Protein AF-0000000078791291 (afdb_homodimer)

Nearest PDB structures (foldseek):
  7kpz-assembly1_A  TM=9.278E-01  e=1.847E-14  Streptococcus sp.
  7kq2-assembly1_A  TM=9.610E-01  e=1.177E-12  Streptococcus sp.
  2htd-assembly1_A  TM=9.047E-01  e=3.825E-11  Lactobacillus delbrueckii subsp. bulgaricus ATCC BAA-365
  2hq7-assembly1_B  TM=7.606E-01  e=1.467E-05  Clostridium acetobutylicum
  2aq6-assembly1_B  TM=7.063E-01  e=5.646E-05  Mycobacterium tuberculosis

pLDDT: mean 96.85, std 4.26, range [63.12, 98.94]

Sequence (266 aa):
MATLTQDMKDMIGAQLNYLATADENGNPQVGPKGTMRVLDDHHLIYNEETGKQAWHNLQYSKKAAVATVDYKALKGFRFEGTVEFHNDDQIFEDAQAFAKERHLPAAISAVVINVDRIYKLDAGPSAGDLIEGMATLTQDMKDMIGAQLNYLATADENGNPQVGPKGTMRVLDDHHLIYNEETGKQAWHNLQYSKKAAVATVDYKALKGFRFEGTVEFHNDDQIFEDAQAFAKERHLPAAISAVVINVDRIYKLDAGPSAGDLIEG

Structure (mmCIF, N/CA/C/O backbone):
data_AF-0000000078791291-model_v1
#
loop_
_entity.id
_entity.type
_entity.pdbx_description
1 polymer "Pyridoxamine 5'-phosphate oxidase family protein"
#
loop_
_atom_site.group_PDB
_atom_site.id
_atom_site.type_symbol
_atom_site.label_atom_id
_atom_site.label_alt_id
_atom_site.label_comp_id
_atom_site.label_asym_id
_atom_site.label_entity_id
_atom_site.label_seq_id
_atom_site.pdbx_PDB_ins_code
_atom_site.Cartn_x
_atom_site.Cartn_y
_atom_site.Cartn_z
_atom_site.occupancy
_atom_site.B_iso_or_equiv
_atom_site.auth_seq_id
_atom_site.auth_comp_id
_atom_site.auth_asym_id
_atom_site.auth_atom_id
_atom_site.pdbx_PDB_model_num
ATOM 1 N N . MET A 1 1 ? -15.547 -15.609 3.832 1 88.38 1 MET A N 1
ATOM 2 C CA . MET A 1 1 ? -14.914 -15.188 2.586 1 88.38 1 MET A CA 1
ATOM 3 C C . MET A 1 1 ? -15.766 -14.148 1.864 1 88.38 1 MET A C 1
ATOM 5 O O . MET A 1 1 ? -16.984 -14.289 1.789 1 88.38 1 MET A O 1
ATOM 9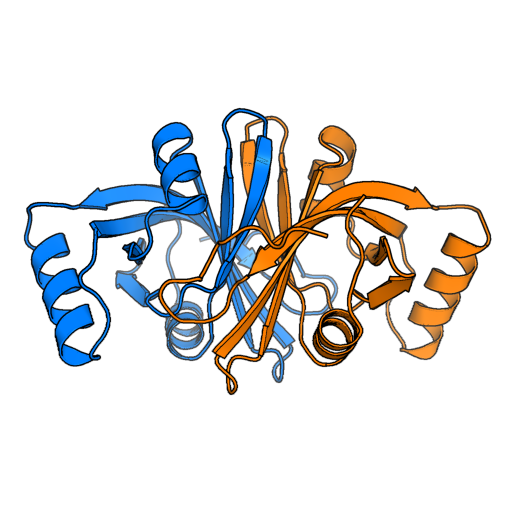 N N . ALA A 1 2 ? -15.07 -13.07 1.43 1 96 2 ALA A N 1
ATOM 10 C CA . ALA A 1 2 ? -15.773 -12.031 0.689 1 96 2 ALA A CA 1
ATOM 11 C C . ALA A 1 2 ? -15.867 -12.375 -0.793 1 96 2 ALA A C 1
ATOM 13 O O . ALA A 1 2 ? -15.047 -13.141 -1.312 1 96 2 ALA A O 1
ATOM 14 N N . THR A 1 3 ? -16.859 -11.867 -1.508 1 97.75 3 THR A N 1
ATOM 15 C CA . THR A 1 3 ? -17.047 -12.133 -2.928 1 97.75 3 THR A CA 1
ATOM 16 C C . THR A 1 3 ? -16.672 -10.922 -3.766 1 97.75 3 THR A C 1
ATOM 18 O O . THR A 1 3 ? -17.125 -9.805 -3.498 1 97.75 3 THR A O 1
ATOM 21 N N . LEU A 1 4 ? -15.844 -11.125 -4.742 1 98.38 4 LEU A N 1
ATOM 22 C CA . LEU A 1 4 ? -15.461 -10.078 -5.672 1 98.38 4 LEU A CA 1
ATOM 23 C C . LEU A 1 4 ? -16.578 -9.812 -6.684 1 98.38 4 LEU A C 1
ATOM 25 O O . LEU A 1 4 ? -17.031 -10.734 -7.355 1 98.38 4 LEU A O 1
ATOM 29 N N . THR A 1 5 ? -16.938 -8.586 -6.832 1 98.19 5 THR A N 1
ATOM 30 C CA . THR A 1 5 ? -17.875 -8.203 -7.879 1 98.19 5 THR A CA 1
ATOM 31 C C . THR A 1 5 ? -17.156 -8.031 -9.211 1 98.19 5 THR A C 1
ATOM 33 O O . THR A 1 5 ? -15.93 -7.992 -9.258 1 98.19 5 THR A O 1
ATOM 36 N N . GLN A 1 6 ? -17.953 -7.953 -10.266 1 98.06 6 GLN A N 1
ATOM 37 C CA . GLN A 1 6 ? -17.344 -7.754 -11.57 1 98.06 6 GLN A CA 1
ATOM 38 C C . GLN A 1 6 ? -16.594 -6.43 -11.641 1 98.06 6 GLN A C 1
ATOM 40 O O . GLN A 1 6 ? -15.539 -6.34 -12.266 1 98.06 6 GLN A O 1
ATOM 45 N N . ASP A 1 7 ? -17.109 -5.348 -11.062 1 97.69 7 ASP A N 1
ATOM 46 C CA . ASP A 1 7 ? -16.453 -4.051 -11.016 1 97.69 7 ASP A CA 1
ATOM 47 C C . ASP A 1 7 ? -15.078 -4.16 -10.359 1 97.69 7 ASP A C 1
ATOM 49 O O . ASP A 1 7 ? -14.109 -3.557 -10.82 1 97.69 7 ASP A O 1
ATOM 53 N N . MET A 1 8 ? -15.023 -4.887 -9.266 1 98.5 8 MET A N 1
ATOM 54 C CA . MET A 1 8 ? -13.758 -5.109 -8.562 1 98.5 8 MET A CA 1
ATOM 55 C C . MET A 1 8 ? -12.758 -5.836 -9.453 1 98.5 8 MET A C 1
ATOM 57 O O . MET A 1 8 ? -11.609 -5.41 -9.578 1 98.5 8 MET A O 1
ATOM 61 N N . LYS A 1 9 ? -13.234 -6.895 -10.078 1 98.75 9 LYS A N 1
ATOM 62 C CA . LYS A 1 9 ? -12.375 -7.699 -10.945 1 98.75 9 LYS A CA 1
ATOM 63 C C . LYS A 1 9 ? -11.828 -6.871 -12.109 1 98.75 9 LYS A C 1
ATOM 65 O O . LYS A 1 9 ? -10.641 -6.949 -12.43 1 98.75 9 LYS A O 1
ATOM 70 N N . ASP A 1 10 ? -12.727 -6.086 -12.734 1 98.69 10 ASP A N 1
ATOM 71 C CA . ASP A 1 10 ? -12.328 -5.23 -13.852 1 98.69 10 ASP A CA 1
ATOM 72 C C . ASP A 1 10 ? -11.266 -4.219 -13.414 1 98.69 10 ASP A C 1
ATOM 74 O O . ASP A 1 10 ? -10.305 -3.967 -14.141 1 98.69 10 ASP A O 1
ATOM 78 N N . MET A 1 11 ? -11.406 -3.641 -12.242 1 98.69 11 MET A N 1
ATOM 79 C CA . MET A 1 11 ? -10.469 -2.631 -11.766 1 98.69 11 MET A CA 1
ATOM 80 C C . MET A 1 11 ? -9.109 -3.25 -11.469 1 98.69 11 MET A C 1
ATOM 82 O O . MET A 1 11 ? -8.07 -2.68 -11.812 1 98.69 11 MET A O 1
ATOM 86 N N . ILE A 1 12 ? -9.125 -4.434 -10.852 1 98.75 12 ILE A N 1
ATOM 87 C CA . ILE A 1 12 ? -7.879 -5.141 -10.57 1 98.75 12 ILE A CA 1
ATOM 88 C C . ILE A 1 12 ? -7.113 -5.371 -11.875 1 98.75 12 ILE A C 1
ATOM 90 O O . ILE A 1 12 ? -5.891 -5.219 -11.914 1 98.75 12 ILE A O 1
ATOM 94 N N . GLY A 1 13 ? -7.832 -5.711 -12.914 1 98.44 13 GLY A N 1
ATOM 95 C CA . GLY A 1 13 ? -7.211 -5.996 -14.195 1 98.44 13 GLY A CA 1
ATOM 96 C C . GLY A 1 13 ? -6.719 -4.754 -14.906 1 98.44 13 GLY A C 1
ATOM 97 O O . GLY A 1 13 ? -5.777 -4.816 -15.703 1 98.44 13 GLY A O 1
ATOM 98 N N . ALA A 1 14 ? -7.297 -3.604 -14.617 1 98.06 14 ALA A N 1
ATOM 99 C CA . ALA A 1 14 ? -7.043 -2.387 -15.383 1 98.06 14 ALA A CA 1
ATOM 100 C C . ALA A 1 14 ? -6.008 -1.506 -14.688 1 98.06 14 ALA A C 1
ATOM 102 O O . ALA A 1 14 ? -5.414 -0.624 -15.312 1 98.06 14 ALA A O 1
ATOM 103 N N . GLN A 1 15 ? -5.816 -1.71 -13.406 1 98.06 15 GLN A N 1
ATOM 104 C CA . GLN A 1 15 ? -5.004 -0.788 -12.617 1 98.06 15 GLN A CA 1
ATOM 105 C C . GLN A 1 15 ? -3.758 -1.48 -12.07 1 98.06 15 GLN A C 1
ATOM 107 O O . GLN A 1 15 ? -3.715 -2.709 -11.977 1 98.06 15 GLN A O 1
ATOM 112 N N . LEU A 1 16 ? -2.68 -0.686 -11.789 1 98.06 16 LEU A N 1
ATOM 113 C CA . LEU A 1 16 ? -1.596 -1.191 -10.953 1 98.06 16 LEU A CA 1
ATOM 114 C C . LEU A 1 16 ? -2.074 -1.418 -9.523 1 98.06 16 LEU A C 1
ATOM 116 O O . LEU A 1 16 ? -2.768 -0.572 -8.953 1 98.06 16 LEU A O 1
ATOM 120 N N . ASN A 1 17 ? -1.761 -2.566 -8.984 1 98.75 17 ASN A N 1
ATOM 121 C CA . ASN A 1 17 ? -2.174 -2.93 -7.633 1 98.75 17 ASN A CA 1
ATOM 122 C C . ASN A 1 17 ? -1.014 -2.82 -6.648 1 98.75 17 ASN A C 1
ATOM 124 O O . ASN A 1 17 ? 0.142 -3.041 -7.016 1 98.75 17 ASN A O 1
ATOM 128 N N . TYR A 1 18 ? -1.346 -2.471 -5.398 1 98.88 18 TYR A N 1
ATOM 129 C CA . TYR A 1 18 ? -0.34 -2.314 -4.352 1 98.88 18 TYR A CA 1
ATOM 130 C C . TYR A 1 18 ? -0.572 -3.307 -3.219 1 98.88 18 TYR A C 1
ATOM 132 O O . TYR A 1 18 ? -1.66 -3.355 -2.641 1 98.88 18 TYR A O 1
ATOM 140 N N . LEU A 1 19 ? 0.408 -4.059 -2.92 1 98.88 19 LEU A N 1
ATOM 141 C CA . LEU A 1 19 ? 0.396 -5.051 -1.85 1 98.88 19 LEU A CA 1
ATOM 142 C C . LEU A 1 19 ? 1.025 -4.488 -0.58 1 98.88 19 LEU A C 1
ATOM 144 O O . LEU A 1 19 ? 2.117 -3.914 -0.625 1 98.88 19 LEU A O 1
ATOM 148 N N . ALA A 1 20 ? 0.338 -4.613 0.503 1 98.94 20 ALA A N 1
ATOM 14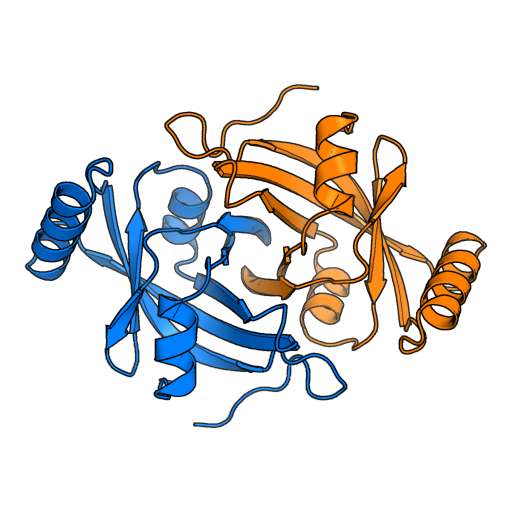9 C CA . ALA A 1 20 ? 0.903 -4.297 1.812 1 98.94 20 ALA A CA 1
ATOM 150 C C . ALA A 1 20 ? 1.015 -5.551 2.676 1 98.94 20 ALA A C 1
ATOM 152 O O . ALA A 1 20 ? 0.122 -6.402 2.664 1 98.94 20 ALA A O 1
ATOM 153 N N . THR A 1 21 ? 2.045 -5.66 3.357 1 98.88 21 THR A N 1
ATOM 154 C CA . THR A 1 21 ? 2.342 -6.711 4.324 1 98.88 21 THR A CA 1
ATOM 155 C C . THR A 1 21 ? 2.959 -6.117 5.59 1 98.88 21 THR A C 1
ATOM 157 O O . THR A 1 21 ? 3.199 -4.91 5.664 1 98.88 21 THR A O 1
ATOM 160 N N . ALA A 1 22 ? 3.16 -6.941 6.613 1 98.5 22 ALA A N 1
ATOM 161 C CA . ALA A 1 22 ? 3.857 -6.531 7.828 1 98.5 22 ALA A CA 1
ATOM 162 C C . ALA A 1 22 ? 4.809 -7.625 8.312 1 98.5 22 ALA A C 1
ATOM 164 O O . ALA A 1 22 ? 4.512 -8.812 8.18 1 98.5 22 ALA A O 1
ATOM 165 N N . ASP A 1 23 ? 5.906 -7.223 8.867 1 97.69 23 ASP A N 1
ATOM 166 C CA . ASP A 1 23 ? 6.84 -8.227 9.375 1 97.69 23 ASP A CA 1
ATOM 167 C C . ASP A 1 23 ? 6.504 -8.609 10.812 1 97.69 23 ASP A C 1
ATOM 169 O O . ASP A 1 23 ? 5.457 -8.219 11.336 1 97.69 23 ASP A O 1
ATOM 173 N N . GLU A 1 24 ? 7.363 -9.398 11.398 1 96.38 24 GLU A N 1
ATOM 174 C CA . GLU A 1 24 ? 7.121 -9.984 12.711 1 96.38 24 GLU A CA 1
ATOM 175 C C . GLU A 1 24 ? 7.102 -8.922 13.805 1 96.38 24 GLU A C 1
ATOM 177 O O . GLU A 1 24 ? 6.617 -9.164 14.906 1 96.38 24 GLU A O 1
ATOM 182 N N . ASN A 1 25 ? 7.625 -7.77 13.5 1 95.94 25 ASN A N 1
ATOM 183 C CA . ASN A 1 25 ? 7.664 -6.676 14.461 1 95.94 25 ASN A CA 1
ATOM 184 C C . ASN A 1 25 ? 6.598 -5.625 14.164 1 95.94 25 ASN A C 1
ATOM 186 O O . ASN A 1 25 ? 6.605 -4.539 14.742 1 95.94 25 ASN A O 1
ATOM 190 N N . GLY A 1 26 ? 5.738 -5.902 13.188 1 96.44 26 GLY A N 1
ATOM 191 C CA . GLY A 1 26 ? 4.656 -4.992 12.852 1 96.44 26 GLY A CA 1
ATOM 192 C C . GLY A 1 26 ? 5.078 -3.875 11.922 1 96.44 26 GLY A C 1
ATOM 193 O O . GLY A 1 26 ? 4.359 -2.891 11.75 1 96.44 26 GLY A O 1
ATOM 194 N N . ASN A 1 27 ? 6.316 -3.961 11.391 1 97.81 27 ASN A N 1
ATOM 195 C CA . ASN A 1 27 ? 6.711 -2.984 10.383 1 97.81 27 ASN A CA 1
ATOM 196 C C . ASN A 1 27 ? 5.945 -3.18 9.078 1 97.81 27 ASN A C 1
ATOM 198 O O . ASN A 1 27 ? 5.984 -4.258 8.484 1 97.81 27 ASN A O 1
ATOM 202 N N . PRO A 1 28 ? 5.266 -2.113 8.648 1 98.75 28 PRO A N 1
ATOM 203 C CA . PRO A 1 28 ? 4.527 -2.246 7.395 1 98.75 28 PRO A CA 1
ATOM 204 C C . PRO A 1 28 ? 5.43 -2.166 6.168 1 98.75 28 PRO A C 1
ATOM 206 O O . PRO A 1 28 ? 6.5 -1.557 6.223 1 98.75 28 PRO A O 1
ATOM 209 N N . GLN A 1 29 ? 5.023 -2.76 5.156 1 98.62 29 GLN A N 1
ATOM 210 C CA . GLN A 1 29 ? 5.641 -2.746 3.836 1 98.62 29 GLN A CA 1
ATOM 211 C C . GLN A 1 29 ? 4.59 -2.588 2.738 1 98.62 29 GLN A C 1
ATOM 213 O O . GLN A 1 29 ? 3.475 -3.092 2.867 1 98.62 29 GLN A O 1
ATOM 218 N N . VAL A 1 30 ? 4.957 -1.897 1.656 1 98.88 30 VAL A N 1
ATOM 219 C CA . VAL A 1 30 ? 4.043 -1.729 0.532 1 98.88 30 VAL A CA 1
ATOM 220 C C . VAL A 1 30 ? 4.832 -1.64 -0.771 1 98.88 30 VAL A C 1
ATOM 222 O O . VAL A 1 30 ? 5.926 -1.067 -0.802 1 98.88 30 VAL A O 1
ATOM 225 N N . GLY A 1 31 ? 4.309 -2.166 -1.79 1 98.31 31 GLY A N 1
ATOM 226 C CA . GLY A 1 31 ? 4.883 -2.045 -3.121 1 98.31 31 GLY A CA 1
ATOM 227 C C . GLY A 1 31 ? 3.926 -2.457 -4.223 1 98.31 31 GLY A C 1
ATOM 228 O O . GLY A 1 31 ? 2.918 -3.117 -3.963 1 98.31 31 GLY A O 1
ATOM 229 N N . PRO A 1 32 ? 4.258 -2.039 -5.449 1 98.12 32 PRO A N 1
ATOM 230 C CA . PRO A 1 32 ? 3.436 -2.438 -6.594 1 98.12 32 PRO A CA 1
ATOM 231 C C . PRO A 1 32 ? 3.6 -3.912 -6.953 1 98.12 32 PRO A C 1
ATOM 233 O O . PRO A 1 32 ? 4.691 -4.469 -6.805 1 98.12 32 PRO A O 1
ATOM 236 N N . LYS A 1 33 ? 2.479 -4.523 -7.352 1 97.38 33 LYS A N 1
ATOM 237 C CA . LYS A 1 33 ? 2.492 -5.879 -7.895 1 97.38 33 LYS A CA 1
ATOM 238 C C . LYS A 1 33 ? 1.856 -5.922 -9.281 1 97.38 33 LYS A C 1
ATOM 240 O O . LYS A 1 33 ? 0.643 -6.094 -9.406 1 97.38 33 LYS A O 1
ATOM 245 N N . GLY A 1 34 ? 2.701 -5.871 -10.258 1 96.5 34 GLY A N 1
ATOM 246 C CA . GLY A 1 34 ? 2.25 -5.828 -11.641 1 96.5 34 GLY A CA 1
ATOM 247 C C . GLY A 1 34 ? 1.588 -7.117 -12.086 1 96.5 34 GLY A C 1
ATOM 248 O O . GLY A 1 34 ? 0.822 -7.125 -13.055 1 96.5 34 GLY A O 1
ATOM 249 N N . THR A 1 35 ? 1.835 -8.203 -11.422 1 98.06 35 THR A N 1
ATOM 250 C CA . THR A 1 35 ? 1.293 -9.484 -11.844 1 98.06 35 THR A CA 1
ATOM 251 C C . THR A 1 35 ? 0.003 -9.805 -11.086 1 98.06 35 THR A C 1
ATOM 253 O O . THR A 1 35 ? -0.567 -10.883 -11.25 1 98.06 35 THR A O 1
ATOM 256 N N . MET A 1 36 ? -0.441 -8.953 -10.219 1 98.75 36 MET A N 1
ATOM 257 C CA . MET A 1 36 ? -1.685 -9.156 -9.484 1 98.75 36 MET A CA 1
ATOM 258 C C . MET A 1 36 ? -2.865 -9.305 -10.438 1 98.75 36 MET A C 1
ATOM 260 O O . MET A 1 36 ? -2.996 -8.531 -11.391 1 98.75 36 MET A O 1
ATOM 264 N N . ARG A 1 37 ? -3.635 -10.305 -10.18 1 98.81 37 ARG A N 1
ATOM 265 C CA . ARG A 1 37 ? -4.82 -10.555 -10.992 1 98.81 37 ARG A CA 1
ATOM 266 C C . ARG A 1 37 ? -5.844 -11.383 -10.219 1 98.81 37 ARG A C 1
ATOM 268 O O . ARG A 1 37 ? -5.566 -11.852 -9.117 1 98.81 37 ARG A O 1
ATOM 275 N N . VAL A 1 38 ? -7.047 -11.43 -10.805 1 98.88 38 VAL A N 1
ATOM 276 C CA . VAL A 1 38 ? -8.141 -12.188 -10.219 1 98.88 38 VAL A CA 1
ATOM 277 C C . VAL A 1 38 ? -7.957 -13.68 -10.5 1 98.88 38 VAL A C 1
ATOM 279 O O . VAL A 1 38 ? -7.695 -14.07 -11.641 1 98.88 38 VAL A O 1
ATOM 282 N N . LEU A 1 39 ? -7.98 -14.477 -9.453 1 98.81 39 LEU A N 1
ATOM 283 C CA . LEU A 1 39 ? -7.957 -15.922 -9.656 1 98.81 39 LEU A CA 1
ATOM 284 C C . LEU A 1 39 ? -9.375 -16.469 -9.812 1 98.81 39 LEU A C 1
ATOM 286 O O . LEU A 1 39 ? -9.633 -17.281 -10.711 1 98.81 39 LEU A O 1
ATOM 290 N N . ASP A 1 40 ? -10.242 -16.078 -8.945 1 98.25 40 ASP A N 1
ATOM 291 C CA . ASP A 1 40 ? -11.656 -16.422 -9 1 98.25 40 ASP A CA 1
ATOM 292 C C . ASP A 1 40 ? -12.484 -15.484 -8.133 1 98.25 40 ASP A C 1
ATOM 294 O O . ASP A 1 40 ? -12.023 -14.414 -7.75 1 98.25 40 ASP A O 1
ATOM 298 N N . ASP A 1 41 ? -13.703 -15.797 -7.715 1 98.25 41 ASP A N 1
ATOM 299 C CA . ASP A 1 41 ? -14.648 -14.875 -7.082 1 98.25 41 ASP A CA 1
ATOM 300 C C . ASP A 1 41 ? -14.219 -14.547 -5.656 1 98.25 41 ASP A C 1
ATOM 302 O O . ASP A 1 41 ? -14.758 -13.641 -5.031 1 98.25 41 ASP A O 1
ATOM 306 N N . HIS A 1 42 ? -13.195 -15.297 -5.125 1 98.44 42 HIS A N 1
ATOM 307 C CA . HIS A 1 42 ? -12.859 -15.125 -3.717 1 98.44 42 HIS A CA 1
ATOM 308 C C . HIS A 1 42 ? -11.352 -14.984 -3.525 1 98.44 42 HIS A C 1
ATOM 310 O O . HIS A 1 42 ? -10.875 -14.836 -2.396 1 98.44 42 HIS A O 1
ATOM 316 N N . HIS A 1 43 ? -10.594 -14.984 -4.68 1 98.81 43 HIS A N 1
ATOM 317 C CA . HIS A 1 43 ? -9.141 -15.055 -4.555 1 98.81 43 HIS A CA 1
ATOM 318 C C . HIS A 1 43 ? -8.461 -14.133 -5.562 1 98.81 43 HIS A C 1
ATOM 320 O O . HIS A 1 43 ? -8.914 -14 -6.699 1 98.81 43 HIS A O 1
ATOM 326 N N . LEU A 1 44 ? -7.457 -13.555 -5.102 1 98.94 44 LEU A N 1
ATOM 327 C CA . LEU A 1 44 ? -6.461 -12.914 -5.953 1 98.94 44 LEU A CA 1
ATOM 328 C C . LEU A 1 44 ? -5.199 -13.766 -6.051 1 98.94 44 LEU A C 1
ATOM 330 O O . LEU A 1 44 ? -4.992 -14.664 -5.238 1 98.94 44 LEU A O 1
ATOM 334 N N . ILE A 1 45 ? -4.406 -13.445 -7.066 1 98.94 45 ILE A N 1
ATOM 335 C CA . ILE A 1 45 ? -3.143 -14.156 -7.215 1 98.94 45 ILE A CA 1
ATOM 336 C C . ILE A 1 45 ? -2.088 -13.219 -7.797 1 98.94 45 ILE A C 1
ATOM 338 O O . ILE A 1 45 ? -2.412 -12.32 -8.578 1 98.94 45 ILE A O 1
ATOM 342 N N . TYR A 1 46 ? -0.861 -13.336 -7.445 1 98.81 46 TYR A N 1
ATOM 343 C CA . TYR A 1 46 ? 0.276 -12.695 -8.094 1 98.81 46 TYR A CA 1
ATOM 344 C C . TYR A 1 46 ? 1.495 -13.609 -8.094 1 98.81 46 TYR A C 1
ATOM 346 O O . TYR A 1 46 ? 1.541 -14.586 -7.344 1 98.81 46 TYR A O 1
ATOM 354 N N . ASN A 1 47 ? 2.381 -13.336 -8.961 1 98.62 47 ASN A N 1
ATOM 355 C CA . ASN A 1 47 ? 3.656 -14.039 -9.008 1 98.62 47 ASN A CA 1
ATOM 356 C C . ASN A 1 47 ? 4.707 -13.367 -8.125 1 98.62 47 ASN A C 1
ATOM 358 O O . ASN A 1 47 ? 5.035 -12.195 -8.336 1 98.62 47 ASN A O 1
ATOM 362 N N . GLU A 1 48 ? 5.191 -14.117 -7.109 1 97.75 48 GLU A N 1
ATOM 363 C CA . GLU A 1 48 ? 6.391 -13.633 -6.426 1 97.75 48 GLU A CA 1
ATOM 364 C C . GLU A 1 48 ? 7.633 -13.836 -7.289 1 97.75 48 GLU A C 1
ATOM 366 O O . GLU A 1 48 ? 7.949 -14.953 -7.684 1 97.75 48 GLU A O 1
ATOM 371 N N . GLU A 1 49 ? 8.305 -12.719 -7.512 1 95 49 GLU A N 1
ATOM 372 C CA . GLU A 1 49 ? 9.414 -12.789 -8.461 1 95 49 GLU A CA 1
ATOM 373 C C . GLU A 1 49 ? 10.742 -12.445 -7.789 1 95 49 GLU A C 1
ATOM 375 O O . GLU A 1 49 ? 11.773 -13.039 -8.102 1 95 49 GLU A O 1
ATOM 380 N N . THR A 1 50 ? 10.758 -11.531 -6.809 1 91.94 50 THR A N 1
ATOM 381 C CA . THR A 1 50 ? 12.016 -11 -6.289 1 91.94 50 THR A CA 1
ATOM 382 C C . THR A 1 50 ? 12.398 -11.695 -4.984 1 91.94 50 THR A C 1
ATOM 384 O O . THR A 1 50 ? 13.586 -11.859 -4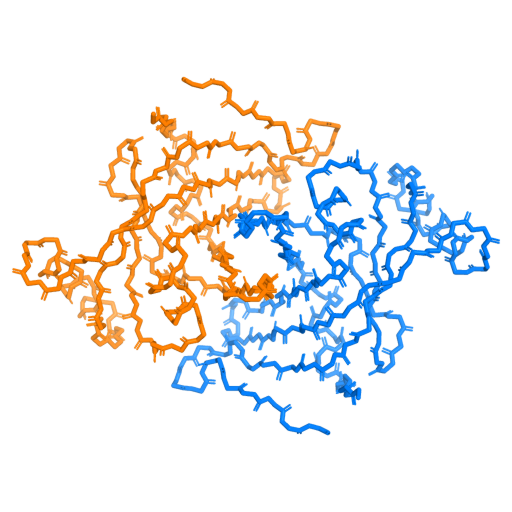.688 1 91.94 50 THR A O 1
ATOM 387 N N . GLY A 1 51 ? 11.406 -12.102 -4.203 1 94.62 51 GLY A N 1
ATOM 388 C CA . GLY A 1 51 ? 11.672 -12.789 -2.947 1 94.62 51 GLY A CA 1
ATOM 389 C C . GLY A 1 51 ? 12.242 -11.875 -1.878 1 94.62 51 GLY A C 1
ATOM 390 O O . GLY A 1 51 ? 13.078 -12.297 -1.079 1 94.62 51 GLY A O 1
ATOM 391 N N . LYS A 1 52 ? 11.852 -10.719 -1.811 1 94.81 52 LYS A N 1
ATOM 392 C CA . LYS A 1 52 ? 12.453 -9.773 -0.873 1 94.81 52 LYS A CA 1
ATOM 393 C C . LYS A 1 52 ? 11.547 -9.555 0.339 1 94.81 52 LYS A C 1
ATOM 395 O O . LYS A 1 52 ? 11.141 -10.523 0.995 1 94.81 52 LYS A O 1
ATOM 400 N N . GLN A 1 53 ? 11.289 -8.375 0.698 1 96.19 53 GLN A N 1
ATOM 401 C CA . GLN A 1 53 ? 10.695 -8.086 1.998 1 96.19 53 GLN A CA 1
ATOM 402 C C . GLN A 1 53 ? 9.266 -8.602 2.076 1 96.19 53 GLN A C 1
ATOM 404 O O . GLN A 1 53 ? 8.859 -9.172 3.092 1 96.19 53 GLN A O 1
ATOM 409 N N . ALA A 1 54 ? 8.438 -8.32 1.05 1 97.5 54 ALA A N 1
ATOM 410 C CA . ALA A 1 54 ? 7.062 -8.812 1.09 1 97.5 54 ALA A CA 1
ATOM 411 C C . ALA A 1 54 ? 7.023 -10.328 1.224 1 97.5 54 ALA A C 1
ATOM 413 O O . ALA A 1 54 ? 6.207 -10.875 1.973 1 97.5 54 ALA A O 1
ATOM 414 N N . TRP A 1 55 ? 7.91 -10.961 0.52 1 97.44 55 TRP A N 1
ATOM 415 C CA . TRP A 1 55 ? 8.008 -12.414 0.565 1 97.44 55 TRP A CA 1
ATOM 416 C C . TRP A 1 55 ? 8.367 -12.891 1.969 1 97.44 55 TRP A C 1
ATOM 418 O O . TRP A 1 55 ? 7.711 -13.789 2.51 1 97.44 55 TRP A O 1
ATOM 428 N N . HIS A 1 56 ? 9.328 -12.281 2.574 1 97.69 56 HIS A N 1
ATOM 429 C CA . HIS A 1 56 ? 9.688 -12.594 3.953 1 97.69 56 HIS A CA 1
ATOM 430 C C . HIS A 1 56 ? 8.5 -12.391 4.891 1 97.69 56 HIS A C 1
ATOM 432 O O . HIS A 1 56 ? 8.172 -13.273 5.688 1 97.69 56 HIS A O 1
ATOM 438 N N . ASN A 1 57 ? 7.883 -11.25 4.793 1 98.5 57 ASN A N 1
ATOM 439 C CA . ASN A 1 57 ? 6.766 -10.93 5.676 1 98.5 57 ASN A CA 1
ATOM 440 C C . ASN A 1 57 ? 5.656 -11.969 5.578 1 98.5 57 ASN A C 1
ATOM 442 O O . ASN A 1 57 ? 5.094 -12.383 6.594 1 98.5 57 ASN A O 1
ATOM 446 N N . LEU A 1 58 ? 5.359 -12.359 4.359 1 98.31 58 LEU A N 1
ATOM 447 C CA . LEU A 1 58 ? 4.246 -13.273 4.117 1 98.31 58 LEU A CA 1
ATOM 448 C C . LEU A 1 58 ? 4.578 -14.68 4.605 1 98.31 58 LEU A C 1
ATOM 450 O O . LEU A 1 58 ? 3.678 -15.453 4.945 1 98.31 58 LEU A O 1
ATOM 454 N N . GLN A 1 59 ? 5.867 -14.984 4.629 1 97.06 59 GLN A N 1
ATOM 455 C CA . GLN A 1 59 ? 6.254 -16.281 5.176 1 97.06 59 GLN A CA 1
ATOM 456 C C . GLN A 1 59 ? 5.902 -16.375 6.66 1 97.06 59 GLN A C 1
ATOM 458 O O . GLN A 1 59 ? 5.578 -17.453 7.156 1 97.06 59 GLN A O 1
ATOM 463 N N . TYR A 1 60 ? 5.938 -15.281 7.277 1 95.19 60 TYR A N 1
ATOM 464 C CA . TYR A 1 60 ? 5.703 -15.227 8.719 1 95.19 60 TYR A CA 1
ATOM 465 C C . TYR A 1 60 ? 4.23 -14.977 9.016 1 95.19 60 TYR A C 1
ATOM 467 O O . TYR A 1 60 ? 3.598 -15.758 9.734 1 95.19 60 TYR A O 1
ATOM 475 N N . SER A 1 61 ? 3.607 -13.961 8.508 1 96.5 61 SER A N 1
ATOM 476 C CA . SER A 1 61 ? 2.311 -13.469 8.961 1 96.5 61 SER A CA 1
ATOM 477 C C . SER A 1 61 ? 1.171 -14.125 8.195 1 96.5 61 SER A C 1
ATOM 479 O O . SER A 1 61 ? 0.069 -14.289 8.719 1 96.5 61 SER A O 1
ATOM 481 N N . LYS A 1 62 ? 1.447 -14.305 6.887 1 98.38 62 LYS A N 1
ATOM 482 C CA . LYS A 1 62 ? 0.469 -14.836 5.945 1 98.38 62 LYS A CA 1
ATOM 483 C C . LYS A 1 62 ? -0.683 -13.859 5.734 1 98.38 62 LYS A C 1
ATOM 485 O O . LYS A 1 62 ? -1.753 -14.25 5.258 1 98.38 62 LYS A O 1
ATOM 490 N N . LYS A 1 63 ? -0.529 -12.648 6.16 1 98.75 63 LYS A N 1
ATOM 491 C CA . LYS A 1 63 ? -1.562 -11.617 6.062 1 98.75 63 LYS A CA 1
ATOM 492 C C . LYS A 1 63 ? -1.201 -10.578 5.008 1 98.75 63 LYS A C 1
ATOM 494 O O . LYS A 1 63 ? -0.06 -10.117 4.945 1 98.75 63 LYS A O 1
ATOM 499 N N . ALA A 1 64 ? -2.17 -10.211 4.18 1 98.88 64 ALA A N 1
ATOM 500 C CA . ALA A 1 64 ? -1.923 -9.266 3.094 1 98.88 64 ALA A CA 1
ATOM 501 C C . ALA A 1 64 ? -3.09 -8.297 2.928 1 98.88 64 ALA A C 1
ATOM 503 O O . ALA A 1 64 ? -4.227 -8.617 3.287 1 98.88 64 ALA A O 1
ATOM 504 N N . ALA A 1 65 ? -2.859 -7.164 2.477 1 98.94 65 ALA A N 1
ATOM 505 C CA . ALA A 1 65 ? -3.834 -6.191 1.986 1 98.94 65 ALA A CA 1
ATOM 506 C C . ALA A 1 65 ? -3.455 -5.691 0.596 1 98.94 65 ALA A C 1
ATOM 508 O O . ALA A 1 65 ? -2.279 -5.453 0.313 1 98.94 65 ALA A O 1
ATOM 509 N N . VAL A 1 66 ? -4.387 -5.523 -0.286 1 98.94 66 VAL A N 1
ATOM 510 C CA . VAL A 1 66 ? -4.168 -5.062 -1.653 1 98.94 66 VAL A CA 1
ATOM 511 C C . VAL A 1 66 ? -5.062 -3.857 -1.941 1 98.94 66 VAL A C 1
ATOM 513 O O . VAL A 1 66 ? -6.262 -3.887 -1.661 1 98.94 66 VAL A O 1
ATOM 516 N N . ALA A 1 67 ? -4.504 -2.836 -2.461 1 98.88 67 ALA A N 1
ATOM 517 C CA . ALA A 1 67 ? -5.277 -1.685 -2.916 1 98.88 67 ALA A CA 1
ATOM 518 C C . ALA A 1 67 ? -5.281 -1.594 -4.441 1 98.88 67 ALA A C 1
ATOM 520 O O . ALA A 1 67 ? -4.242 -1.773 -5.078 1 98.88 67 ALA A O 1
ATOM 521 N N . THR A 1 68 ? -6.414 -1.365 -5.004 1 98.81 68 THR A N 1
ATOM 522 C CA . THR A 1 68 ? -6.609 -1.012 -6.406 1 98.81 68 THR A CA 1
ATOM 523 C C . THR A 1 68 ? -7.434 0.265 -6.531 1 98.81 68 THR A C 1
ATOM 525 O O . THR A 1 68 ? -8.5 0.382 -5.926 1 98.81 68 THR A O 1
ATOM 528 N N . VAL A 1 69 ? -6.879 1.23 -7.367 1 98.44 69 VAL A N 1
ATOM 529 C CA . VAL A 1 69 ? -7.531 2.533 -7.414 1 98.44 69 VAL A CA 1
ATOM 530 C C . VAL A 1 69 ? -7.59 3.031 -8.859 1 98.44 69 VAL A C 1
ATOM 532 O O . VAL A 1 69 ? -6.602 2.951 -9.594 1 98.44 69 VAL A O 1
ATOM 535 N N . ASP A 1 70 ? -8.773 3.438 -9.312 1 97.69 70 ASP A N 1
ATOM 536 C CA . ASP A 1 70 ? -8.945 4.285 -10.484 1 97.69 70 ASP A CA 1
ATOM 537 C C . ASP A 1 70 ? -8.945 5.766 -10.102 1 97.69 70 ASP A C 1
ATOM 539 O O . ASP A 1 70 ? -9.984 6.328 -9.773 1 97.69 70 ASP A O 1
ATOM 543 N N . TYR A 1 71 ? -7.777 6.32 -10.203 1 95.44 71 TYR A N 1
ATOM 544 C CA . TYR A 1 71 ? -7.586 7.668 -9.68 1 95.44 71 TYR A CA 1
ATOM 545 C C . TYR A 1 71 ? -8.438 8.68 -10.438 1 95.44 71 TYR A C 1
ATOM 547 O O . TYR A 1 71 ? -8.977 9.617 -9.852 1 95.44 71 TYR A O 1
ATOM 555 N N . LYS A 1 72 ? -8.578 8.539 -11.742 1 94.62 72 LYS A N 1
ATOM 556 C CA . LYS A 1 72 ? -9.391 9.445 -12.547 1 94.62 72 LYS A CA 1
ATOM 557 C C . LYS A 1 72 ? -10.852 9.406 -12.117 1 94.62 72 LYS A C 1
ATOM 559 O O . LYS A 1 72 ? -11.508 10.445 -12.031 1 94.62 72 LYS A O 1
ATOM 564 N N . ALA A 1 73 ? -11.305 8.227 -11.789 1 96.19 73 ALA A N 1
ATOM 565 C CA . ALA A 1 73 ? -12.703 8.055 -11.398 1 96.19 73 ALA A CA 1
ATOM 566 C C . ALA A 1 73 ? -12.891 8.281 -9.906 1 96.19 73 ALA A C 1
ATOM 568 O O . ALA A 1 73 ? -14.016 8.359 -9.414 1 96.19 73 ALA A O 1
ATOM 569 N N . LEU A 1 74 ? -11.742 8.359 -9.164 1 95.94 74 LEU A N 1
ATOM 570 C CA . LEU A 1 74 ? -11.734 8.516 -7.715 1 95.94 74 LEU A CA 1
ATOM 571 C C . LEU A 1 74 ? -12.477 7.363 -7.039 1 95.94 74 LEU A C 1
ATOM 573 O O . LEU A 1 74 ? -13.281 7.586 -6.137 1 95.94 74 LEU A O 1
ATOM 577 N N . LYS A 1 75 ? -12.281 6.207 -7.551 1 97.31 75 LYS A N 1
ATOM 578 C CA . LYS A 1 75 ? -12.836 4.965 -7.023 1 97.31 75 LYS A CA 1
ATOM 579 C C . LYS A 1 75 ? -11.734 3.957 -6.715 1 97.31 75 LYS A C 1
ATOM 581 O O . LYS A 1 75 ? -10.656 4.008 -7.309 1 97.31 75 LYS A O 1
ATOM 586 N N . GLY A 1 76 ? -12.031 3.082 -5.758 1 98.19 76 GLY A N 1
ATOM 587 C CA . GLY A 1 76 ? -11.07 2.027 -5.461 1 98.19 76 GLY A CA 1
ATOM 588 C C . GLY A 1 76 ? -11.586 1.02 -4.453 1 98.19 76 GLY A C 1
ATOM 589 O O . GLY A 1 76 ? -12.68 1.188 -3.9 1 98.19 76 GLY A O 1
ATOM 590 N N . PHE A 1 77 ? -10.773 0.034 -4.203 1 98.69 77 PHE A N 1
ATOM 591 C CA . PHE A 1 77 ? -11.055 -1.025 -3.244 1 98.69 77 PHE A CA 1
ATOM 592 C C . PHE A 1 77 ? -9.781 -1.476 -2.539 1 98.69 77 PHE A C 1
ATOM 594 O O . PHE A 1 77 ? -8.695 -1.422 -3.119 1 98.69 77 PHE A O 1
ATOM 601 N N . ARG A 1 78 ? -9.992 -1.896 -1.341 1 98.81 78 ARG A N 1
ATOM 602 C CA . ARG A 1 78 ? -8.969 -2.629 -0.609 1 98.81 78 ARG A CA 1
ATOM 603 C C . ARG A 1 78 ? -9.43 -4.043 -0.275 1 98.81 78 ARG A C 1
ATOM 605 O O . ARG A 1 78 ? -10.562 -4.238 0.184 1 98.81 78 ARG A O 1
ATOM 612 N N . PHE A 1 79 ? -8.617 -4.949 -0.515 1 98.88 79 PHE A N 1
ATOM 613 C CA . PHE A 1 79 ? -8.844 -6.355 -0.206 1 98.88 79 PHE A CA 1
ATOM 614 C C . PHE A 1 79 ? -7.906 -6.828 0.894 1 98.88 79 PHE A C 1
ATOM 616 O O . PHE A 1 79 ? -6.691 -6.625 0.81 1 98.88 79 PHE A O 1
ATOM 623 N N . GLU A 1 80 ? -8.453 -7.402 1.9 1 98.75 80 GLU A N 1
ATOM 624 C CA . GLU A 1 80 ? -7.648 -7.973 2.979 1 98.75 80 GLU A CA 1
ATOM 625 C C . GLU A 1 80 ? -7.879 -9.477 3.107 1 98.75 80 GLU A C 1
ATOM 627 O O . GLU A 1 80 ? -9 -9.953 2.932 1 98.75 80 GLU A O 1
ATOM 632 N N . GLY A 1 81 ? -6.82 -10.125 3.42 1 98.62 81 GLY A N 1
ATOM 633 C CA . GLY A 1 81 ? -6.988 -11.555 3.609 1 98.62 81 GLY A CA 1
ATOM 634 C C . GLY A 1 81 ? -5.688 -12.273 3.934 1 98.62 81 GLY A C 1
ATOM 635 O O . GLY A 1 81 ? -4.711 -11.641 4.34 1 98.62 81 GLY A O 1
ATOM 636 N N . THR A 1 82 ? -5.676 -13.609 3.807 1 98.75 82 THR A N 1
ATOM 637 C CA . THR A 1 82 ? -4.523 -14.453 4.09 1 98.75 82 THR A CA 1
ATOM 638 C C . THR A 1 82 ? -3.996 -15.102 2.811 1 98.75 82 THR A C 1
ATOM 640 O O . THR A 1 82 ? -4.723 -15.211 1.82 1 98.75 82 THR A O 1
ATOM 643 N N . VAL A 1 83 ? -2.703 -15.492 2.898 1 98.69 83 VAL A N 1
ATOM 644 C CA . VAL A 1 83 ? -2.098 -15.977 1.662 1 98.69 83 VAL A CA 1
ATOM 645 C C . VAL A 1 83 ? -1.788 -17.469 1.784 1 98.69 83 VAL A C 1
ATOM 647 O O . VAL A 1 83 ? -1.604 -17.984 2.891 1 98.69 83 VAL A O 1
ATOM 650 N N . GLU A 1 84 ? -1.771 -18.078 0.654 1 98.56 84 GLU A N 1
ATOM 651 C CA . GLU A 1 84 ? -1.249 -19.422 0.436 1 98.56 84 GLU A CA 1
ATOM 652 C C . GLU A 1 84 ? -0.216 -19.438 -0.688 1 98.56 84 GLU A C 1
ATOM 654 O O . GLU A 1 84 ? -0.353 -18.703 -1.674 1 98.56 84 GLU A O 1
ATOM 659 N N . PHE A 1 85 ? 0.753 -20.344 -0.495 1 98.69 85 PHE A N 1
ATOM 660 C CA . PHE A 1 85 ? 1.812 -20.453 -1.492 1 98.69 85 PHE A CA 1
ATOM 661 C C . PHE A 1 85 ? 1.652 -21.703 -2.328 1 98.69 85 PHE A C 1
ATOM 663 O O . PHE A 1 85 ? 1.367 -22.781 -1.793 1 98.69 85 PHE A O 1
ATOM 670 N N . HIS A 1 86 ? 1.766 -21.562 -3.604 1 98.75 86 HIS A N 1
ATOM 671 C CA . HIS A 1 86 ? 1.737 -22.672 -4.543 1 98.75 86 HIS A CA 1
ATOM 672 C C . HIS A 1 86 ? 3.057 -22.797 -5.301 1 98.75 86 HIS A C 1
ATOM 674 O O . HIS A 1 86 ? 3.465 -21.859 -5.996 1 98.75 86 HIS A O 1
ATOM 680 N N . ASN A 1 87 ? 3.684 -23.984 -5.207 1 98.12 87 ASN A N 1
ATOM 681 C CA . ASN A 1 87 ? 5.035 -24.109 -5.742 1 98.12 87 ASN A CA 1
ATOM 682 C C . ASN A 1 87 ? 5.203 -25.375 -6.574 1 98.12 87 ASN A C 1
ATOM 684 O O . ASN A 1 87 ? 6.266 -25.609 -7.148 1 98.12 87 ASN A O 1
ATOM 688 N N . ASP A 1 88 ? 4.234 -26.203 -6.684 1 97.75 88 ASP A N 1
ATOM 689 C CA . ASP A 1 88 ? 4.406 -27.484 -7.352 1 97.75 88 ASP A CA 1
ATOM 690 C C . ASP A 1 88 ? 3.061 -28.062 -7.781 1 97.75 88 ASP A C 1
ATOM 692 O O . ASP A 1 88 ? 2.852 -29.281 -7.715 1 97.75 88 ASP A O 1
ATOM 696 N N . ASP A 1 89 ? 2.113 -27.266 -8.07 1 98.56 89 ASP A N 1
ATOM 697 C CA . ASP A 1 89 ? 0.79 -27.688 -8.516 1 98.56 89 ASP A CA 1
ATOM 698 C C . ASP A 1 89 ? 0.364 -26.922 -9.773 1 98.56 89 ASP A C 1
ATOM 700 O O . ASP A 1 89 ? 1.156 -26.188 -10.352 1 98.56 89 ASP A O 1
ATOM 704 N N . GLN A 1 90 ? -0.801 -27.172 -10.211 1 98.69 90 GLN A N 1
ATOM 705 C CA . GLN A 1 90 ? -1.281 -26.594 -11.453 1 98.69 90 GLN A CA 1
ATOM 706 C C . GLN A 1 90 ? -1.341 -25.062 -11.352 1 98.69 90 GLN A C 1
ATOM 708 O O . GLN A 1 90 ? -1.101 -24.359 -12.336 1 98.69 90 GLN A O 1
ATOM 713 N N . ILE A 1 91 ? -1.65 -24.578 -10.172 1 98.69 91 ILE A N 1
ATOM 714 C CA . ILE A 1 91 ? -1.692 -23.125 -9.969 1 98.69 91 ILE A CA 1
ATOM 715 C C . ILE A 1 91 ? -0.312 -22.531 -10.227 1 98.69 91 ILE A C 1
ATOM 717 O O . ILE A 1 91 ? -0.192 -21.5 -10.898 1 98.69 91 ILE A O 1
ATOM 721 N N . PHE A 1 92 ? 0.697 -23.188 -9.711 1 98.75 92 PHE A N 1
ATOM 722 C CA . PHE A 1 92 ? 2.068 -22.75 -9.922 1 98.75 92 PHE A CA 1
ATOM 723 C C . PHE A 1 92 ? 2.451 -22.859 -11.391 1 98.75 92 PHE A C 1
ATOM 725 O O . PHE A 1 92 ? 3.066 -21.938 -11.945 1 98.75 92 PHE A O 1
ATOM 732 N N . GLU A 1 93 ? 2.094 -23.922 -12.055 1 98.69 93 GLU A N 1
ATOM 733 C CA . GLU A 1 93 ? 2.381 -24.094 -13.477 1 98.69 93 GLU A CA 1
ATOM 734 C C . GLU A 1 93 ? 1.729 -23 -14.312 1 98.69 93 GLU A C 1
ATOM 736 O O . GLU A 1 93 ? 2.348 -22.469 -15.234 1 98.69 93 GLU A O 1
ATOM 741 N N . ASP A 1 94 ? 0.482 -22.688 -14.008 1 98.62 94 ASP A N 1
ATOM 742 C CA . ASP A 1 94 ? -0.224 -21.625 -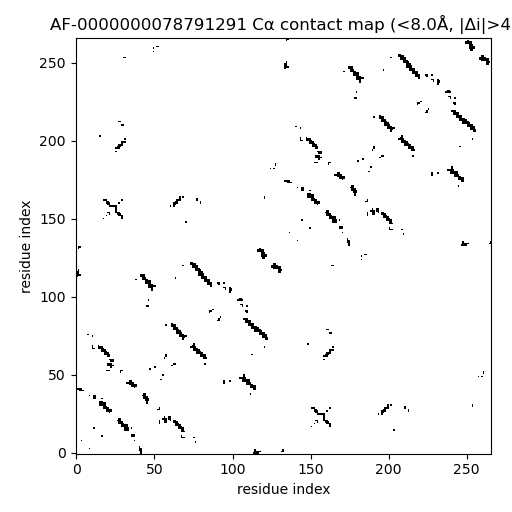14.711 1 98.62 94 ASP A CA 1
ATOM 743 C C . ASP A 1 94 ? 0.458 -20.281 -14.484 1 98.62 94 ASP A C 1
ATOM 745 O O . ASP A 1 94 ? 0.519 -19.438 -15.391 1 98.62 94 ASP A O 1
ATOM 749 N N . ALA A 1 95 ? 0.958 -20 -13.25 1 98.56 95 ALA A N 1
ATOM 750 C CA . ALA A 1 95 ? 1.674 -18.766 -12.938 1 98.56 95 ALA A CA 1
ATOM 751 C C . ALA A 1 95 ? 2.971 -18.672 -13.734 1 98.56 95 ALA A C 1
ATOM 753 O O . ALA A 1 95 ? 3.336 -17.594 -14.211 1 98.56 95 ALA A O 1
ATOM 754 N N . GLN A 1 96 ? 3.652 -19.828 -13.859 1 98.56 96 GLN A N 1
ATOM 755 C CA . GLN A 1 96 ? 4.867 -19.875 -14.664 1 98.56 96 GLN A CA 1
ATOM 756 C C . GLN A 1 96 ? 4.574 -19.547 -16.125 1 98.56 96 GLN A C 1
ATOM 758 O O . GLN A 1 96 ? 5.309 -18.781 -16.75 1 98.56 96 GLN A O 1
ATOM 763 N N . ALA A 1 97 ? 3.553 -20.125 -16.625 1 98.69 97 ALA A N 1
ATOM 764 C CA . ALA A 1 97 ? 3.152 -19.875 -18.016 1 98.69 97 ALA A CA 1
ATOM 765 C C . ALA A 1 97 ? 2.805 -18.406 -18.219 1 98.69 97 ALA A C 1
ATOM 767 O O . ALA A 1 97 ? 3.164 -17.812 -19.234 1 98.69 97 ALA A O 1
ATOM 768 N N . PHE A 1 98 ? 2.096 -17.828 -17.312 1 98.25 98 PHE A N 1
ATOM 769 C CA . PHE A 1 98 ? 1.758 -16.406 -17.312 1 98.25 98 PHE A CA 1
ATOM 770 C C . PHE A 1 98 ? 3.014 -15.555 -17.422 1 98.25 98 PHE A C 1
ATOM 772 O O . PHE A 1 98 ? 3.076 -14.633 -18.234 1 98.25 98 PHE A O 1
ATOM 779 N N . ALA A 1 99 ? 4.016 -15.828 -16.547 1 97.88 99 ALA A N 1
ATOM 780 C CA . ALA A 1 99 ? 5.273 -15.086 -16.531 1 97.88 99 ALA A CA 1
ATOM 781 C C . ALA A 1 99 ? 5.984 -15.203 -17.875 1 97.88 99 ALA A C 1
ATOM 783 O O . ALA A 1 99 ? 6.461 -14.203 -18.422 1 97.88 99 ALA A O 1
ATOM 784 N N . LYS A 1 100 ? 6.043 -16.406 -18.422 1 97.81 100 LYS A N 1
ATOM 785 C CA . LYS A 1 100 ? 6.699 -16.656 -19.703 1 97.81 100 LYS A CA 1
ATOM 786 C C . LYS A 1 100 ? 6.027 -15.875 -20.828 1 97.81 100 LYS A C 1
ATOM 788 O O . LYS A 1 100 ? 6.703 -15.219 -21.625 1 97.81 100 LYS A O 1
ATOM 793 N N . GLU A 1 101 ? 4.742 -15.891 -20.906 1 97.75 101 GLU A N 1
ATOM 794 C CA . GLU A 1 101 ? 3.967 -15.219 -21.938 1 97.75 101 GLU A CA 1
ATOM 795 C C . GLU A 1 101 ? 4.199 -13.711 -21.922 1 97.75 101 GLU A C 1
ATOM 797 O O . GLU A 1 101 ? 4.191 -13.062 -22.969 1 97.75 101 GLU A O 1
ATOM 802 N N . ARG A 1 102 ? 4.484 -13.203 -20.781 1 96.25 102 ARG A N 1
ATOM 803 C CA . ARG A 1 102 ? 4.613 -11.758 -20.594 1 96.25 102 ARG A CA 1
ATOM 804 C C . ARG A 1 102 ? 6.082 -11.352 -20.516 1 96.25 102 ARG A C 1
ATOM 806 O O . ARG A 1 102 ? 6.391 -10.195 -20.219 1 96.25 102 ARG A O 1
ATOM 813 N N . HIS A 1 103 ? 6.984 -12.305 -20.656 1 95.88 103 HIS A N 1
ATOM 814 C CA . HIS A 1 103 ? 8.43 -12.078 -20.641 1 95.88 103 HIS A CA 1
ATOM 815 C C . HIS A 1 103 ? 8.891 -11.508 -19.312 1 95.88 103 HIS A C 1
ATOM 817 O O . HIS A 1 103 ? 9.695 -10.578 -19.281 1 95.88 103 HIS A O 1
ATOM 823 N N . LEU A 1 104 ? 8.234 -12.023 -18.312 1 95.5 104 LEU A N 1
ATOM 824 C CA . LEU A 1 104 ? 8.625 -11.703 -16.953 1 95.5 104 LEU A CA 1
ATOM 825 C C . LEU A 1 104 ? 9.539 -12.781 -16.375 1 95.5 104 LEU A C 1
ATOM 827 O O . LEU A 1 104 ? 9.609 -13.891 -16.906 1 95.5 104 LEU A O 1
ATOM 831 N N . PRO A 1 105 ? 10.289 -12.453 -15.297 1 94.88 105 PRO A N 1
ATOM 832 C CA . PRO A 1 105 ? 11.062 -13.508 -14.633 1 94.88 105 PRO A CA 1
ATOM 833 C C . PRO A 1 105 ? 10.195 -14.664 -14.148 1 94.88 105 PRO A C 1
ATOM 835 O O . PRO A 1 105 ? 9.008 -14.469 -13.859 1 94.88 105 PRO A O 1
ATOM 838 N N . ALA A 1 106 ? 10.867 -15.742 -14.031 1 95.94 106 ALA A N 1
ATOM 839 C CA . ALA A 1 106 ? 10.164 -16.891 -13.484 1 95.94 106 ALA A CA 1
ATOM 840 C C . ALA A 1 106 ? 9.688 -16.625 -12.055 1 95.94 106 ALA A C 1
ATOM 842 O O . ALA A 1 106 ? 10.414 -16.031 -11.258 1 95.94 106 ALA A O 1
ATOM 843 N N . ALA A 1 107 ? 8.523 -17.109 -11.711 1 97 107 ALA A N 1
ATOM 844 C CA . ALA A 1 107 ? 7.984 -16.938 -10.367 1 97 107 ALA A CA 1
ATOM 845 C C . ALA A 1 107 ? 8.711 -17.828 -9.359 1 97 107 ALA A C 1
ATOM 847 O O . ALA A 1 107 ? 8.914 -19.016 -9.609 1 97 107 ALA A O 1
ATOM 848 N N . ILE A 1 108 ? 9.031 -17.297 -8.227 1 96.75 108 ILE A N 1
ATOM 849 C CA . ILE A 1 108 ? 9.484 -18.078 -7.074 1 96.75 108 ILE A CA 1
ATOM 850 C C . ILE A 1 108 ? 8.32 -18.891 -6.504 1 96.75 108 ILE A C 1
ATOM 852 O O . ILE A 1 108 ? 8.508 -20.031 -6.062 1 96.75 108 ILE A O 1
ATOM 856 N N . SER A 1 109 ? 7.207 -18.297 -6.551 1 98.56 109 SER A N 1
ATOM 857 C CA . SER A 1 109 ? 5.969 -18.859 -6.023 1 98.56 109 SER A CA 1
ATOM 858 C C . SER A 1 109 ? 4.75 -18.172 -6.621 1 98.56 109 SER A C 1
ATOM 860 O O . SER A 1 109 ? 4.82 -17 -6.996 1 98.56 109 SER A O 1
ATOM 862 N N . ALA A 1 110 ? 3.719 -18.891 -6.789 1 98.88 110 ALA A N 1
ATOM 863 C CA . ALA A 1 110 ? 2.406 -18.281 -6.969 1 98.88 110 ALA A CA 1
ATOM 864 C C . ALA A 1 110 ? 1.738 -18.016 -5.625 1 98.88 110 ALA A C 1
ATOM 866 O O . ALA A 1 110 ? 1.521 -18.938 -4.832 1 98.88 110 ALA A O 1
ATOM 867 N N . VAL A 1 111 ? 1.438 -16.812 -5.355 1 98.88 111 VAL A N 1
ATOM 868 C CA . VAL A 1 111 ? 0.855 -16.422 -4.074 1 98.88 111 VAL A CA 1
ATOM 869 C C . VAL A 1 111 ? -0.637 -16.141 -4.246 1 98.88 111 VAL A C 1
ATOM 871 O O . VAL A 1 111 ? -1.023 -15.227 -4.977 1 98.88 111 VAL A O 1
ATOM 874 N N . VAL A 1 112 ? -1.415 -16.922 -3.602 1 98.94 112 VAL A N 1
ATOM 875 C CA . VAL A 1 112 ? -2.865 -16.766 -3.643 1 98.94 112 VAL A CA 1
ATOM 876 C C . VAL A 1 112 ? -3.34 -16.062 -2.371 1 98.94 112 VAL A C 1
ATOM 878 O O . VAL A 1 112 ? -2.938 -16.422 -1.265 1 98.94 112 VAL A O 1
ATOM 881 N N . ILE A 1 113 ? -4.137 -15.086 -2.557 1 98.94 113 ILE A N 1
ATOM 882 C CA . ILE A 1 113 ? -4.723 -14.352 -1.443 1 98.94 113 ILE A CA 1
ATOM 883 C C . ILE A 1 113 ? -6.191 -14.734 -1.284 1 98.94 113 ILE A C 1
ATOM 885 O O . ILE A 1 113 ? -7 -14.508 -2.188 1 98.94 113 ILE A O 1
ATOM 889 N N . ASN A 1 114 ? -6.477 -15.336 -0.175 1 98.81 114 ASN A N 1
ATOM 890 C CA . ASN A 1 114 ? -7.863 -15.539 0.229 1 98.81 114 ASN A CA 1
ATOM 891 C C . ASN A 1 114 ? -8.492 -14.25 0.748 1 98.81 114 ASN A C 1
ATOM 893 O O . ASN A 1 114 ? -8.156 -13.789 1.839 1 98.81 114 ASN A O 1
ATOM 897 N N . VAL A 1 115 ? -9.461 -13.758 -0.006 1 98.75 115 VAL A N 1
ATOM 898 C CA . VAL A 1 115 ? -10.016 -12.461 0.371 1 98.75 115 VAL A CA 1
ATOM 899 C C . VAL A 1 115 ? -11.07 -12.648 1.462 1 98.75 115 VAL A C 1
ATOM 901 O O . VAL A 1 115 ? -12.094 -13.305 1.241 1 98.75 115 VAL A O 1
ATOM 904 N N . ASP A 1 116 ? -10.836 -12.016 2.588 1 98.31 116 ASP A N 1
ATOM 905 C CA . ASP A 1 116 ? -11.734 -12.125 3.732 1 98.31 116 ASP A CA 1
ATOM 906 C C . ASP A 1 116 ? -12.625 -10.891 3.844 1 98.31 116 ASP A C 1
ATOM 908 O O . ASP A 1 116 ? -13.789 -10.992 4.234 1 98.31 116 ASP A O 1
ATOM 912 N N . ARG A 1 117 ? -12.047 -9.75 3.582 1 98.25 117 ARG A N 1
ATOM 913 C CA . ARG A 1 117 ? -12.75 -8.484 3.729 1 98.25 117 ARG A CA 1
ATOM 914 C C . ARG A 1 117 ? -12.445 -7.551 2.557 1 98.25 117 ARG A C 1
ATOM 916 O O . ARG A 1 117 ? -11.352 -7.59 1.992 1 98.25 117 ARG A O 1
ATOM 923 N N . ILE A 1 118 ? -13.414 -6.727 2.184 1 98.62 118 ILE A N 1
ATOM 924 C CA . ILE A 1 118 ? -13.273 -5.727 1.131 1 98.62 118 ILE A CA 1
ATOM 925 C C . ILE A 1 118 ? -13.75 -4.367 1.642 1 98.62 118 ILE A C 1
ATOM 927 O O . ILE A 1 118 ? -14.812 -4.27 2.26 1 98.62 118 ILE A O 1
ATOM 931 N N . TYR A 1 119 ? -12.992 -3.359 1.404 1 98.19 119 TYR A N 1
ATOM 932 C CA . TYR A 1 119 ? -13.297 -1.996 1.819 1 98.19 119 TYR A CA 1
ATOM 933 C C . TYR A 1 119 ? -13.375 -1.064 0.616 1 98.19 119 TYR A C 1
ATOM 935 O O . TYR A 1 119 ? -12.703 -1.284 -0.394 1 98.19 119 TYR A O 1
ATOM 943 N N . LYS A 1 120 ? -14.211 -0.027 0.752 1 97.19 120 LYS A N 1
ATOM 944 C CA . LYS A 1 120 ? -14.242 1.043 -0.241 1 97.19 120 LYS A CA 1
ATOM 945 C C . LYS A 1 120 ? -13.055 1.987 -0.066 1 97.19 120 LYS A C 1
ATOM 947 O O . LYS A 1 120 ? -12.695 2.338 1.06 1 97.19 120 LYS A O 1
ATOM 952 N N . LEU A 1 121 ? -12.43 2.377 -1.229 1 97.38 121 LEU A N 1
ATOM 953 C CA . LEU A 1 121 ? -11.406 3.412 -1.215 1 97.38 121 LEU A CA 1
ATOM 954 C C . LEU A 1 121 ? -11.852 4.633 -2.01 1 97.38 121 LEU A C 1
ATOM 956 O O . LEU A 1 121 ? -11.031 5.465 -2.398 1 97.38 121 LEU A O 1
ATOM 960 N N . ASP A 1 122 ? -13.156 4.719 -2.355 1 94.75 122 ASP A N 1
ATOM 961 C CA . ASP A 1 122 ? -13.695 5.875 -3.07 1 94.75 122 ASP A CA 1
ATOM 962 C C . ASP A 1 122 ? -13.383 7.172 -2.328 1 94.75 122 ASP A C 1
ATOM 964 O O . ASP A 1 122 ? -13.477 7.23 -1.1 1 94.75 122 ASP A O 1
ATOM 968 N N . ALA A 1 123 ? -13 8.109 -3.121 1 90.75 123 ALA A N 1
ATOM 969 C CA . ALA A 1 123 ? -12.898 9.422 -2.496 1 90.75 123 ALA A CA 1
ATOM 970 C C . ALA A 1 123 ? -14.227 9.844 -1.88 1 90.75 123 ALA A C 1
ATOM 972 O O . ALA A 1 123 ? -15.297 9.578 -2.443 1 90.75 123 ALA A O 1
ATOM 973 N N . GLY A 1 124 ? -14.117 10.523 -0.739 1 86.25 124 GLY A N 1
ATOM 974 C CA . GLY A 1 124 ? -15.336 10.969 -0.085 1 86.25 124 GLY A CA 1
ATOM 975 C C . GLY A 1 124 ? -15.547 10.344 1.278 1 86.25 124 GLY A C 1
ATOM 976 O O . GLY A 1 124 ? -14.664 9.648 1.793 1 86.25 124 GLY A O 1
ATOM 977 N N . PRO A 1 125 ? -16.641 10.523 1.833 1 84.06 125 PRO A N 1
ATOM 978 C CA . PRO A 1 125 ? -16.875 10.141 3.227 1 84.06 125 PRO A CA 1
ATOM 979 C C . PRO A 1 125 ? -16.969 8.633 3.418 1 84.06 125 PRO A C 1
ATOM 981 O O . PRO A 1 125 ? -16.828 8.141 4.543 1 84.06 125 PRO A O 1
ATOM 984 N N . SER A 1 126 ? -17.25 7.934 2.354 1 87.75 126 SER A N 1
ATOM 985 C CA . SER A 1 126 ? -17.406 6.488 2.488 1 87.75 126 SER A CA 1
ATOM 986 C C . SER A 1 126 ? -16.062 5.777 2.359 1 87.75 126 SER A C 1
ATOM 988 O O . SER A 1 126 ? -15.984 4.551 2.484 1 87.75 126 SER A O 1
ATOM 990 N N . ALA A 1 127 ? -15.039 6.539 2.199 1 88.94 127 ALA A N 1
ATOM 991 C CA . ALA A 1 127 ? -13.711 5.949 2.088 1 88.94 127 ALA A CA 1
ATOM 992 C C . ALA A 1 127 ? -13.344 5.176 3.352 1 88.94 127 ALA A C 1
ATOM 994 O O . ALA A 1 127 ? -13.445 5.703 4.461 1 88.94 127 ALA A O 1
ATOM 995 N N . GLY A 1 128 ? -12.969 3.852 3.129 1 92.44 128 GLY A N 1
ATOM 996 C CA . GLY A 1 128 ? -12.555 3.008 4.238 1 92.44 128 GLY A CA 1
ATOM 997 C C . GLY A 1 128 ? -13.703 2.219 4.844 1 92.44 128 GLY A C 1
ATOM 998 O O . GLY A 1 128 ? -13.516 1.495 5.824 1 92.44 128 GLY A O 1
ATOM 999 N N . ASP A 1 129 ? -14.891 2.357 4.258 1 93.56 129 ASP A N 1
ATOM 1000 C CA . ASP A 1 129 ? -16.016 1.582 4.762 1 93.56 129 ASP A CA 1
ATOM 1001 C C . ASP A 1 129 ? -15.945 0.13 4.297 1 93.56 129 ASP A C 1
ATOM 1003 O O . ASP A 1 129 ? -15.602 -0.139 3.143 1 93.56 129 ASP A O 1
ATOM 1007 N N . LEU A 1 130 ? -16.266 -0.782 5.195 1 94.69 130 LEU A N 1
ATOM 1008 C CA . LEU A 1 130 ? -16.359 -2.203 4.875 1 94.69 130 LEU A CA 1
ATOM 1009 C C . LEU A 1 130 ? -17.516 -2.477 3.916 1 94.69 130 LEU A C 1
ATOM 1011 O O . LEU A 1 130 ? -18.609 -1.938 4.086 1 94.69 130 LEU A O 1
ATOM 1015 N N . ILE A 1 131 ? -17.188 -3.203 2.881 1 91.38 131 ILE A N 1
ATOM 1016 C CA . ILE A 1 131 ? -18.234 -3.672 1.971 1 91.38 131 ILE A CA 1
ATOM 1017 C C . ILE A 1 131 ? -18.75 -5.031 2.438 1 91.38 131 ILE A C 1
ATOM 1019 O O . ILE A 1 131 ? -18 -6.012 2.463 1 91.38 131 ILE A O 1
ATOM 1023 N N . GLU A 1 132 ? -19.984 -5.059 2.861 1 78.12 132 GLU A N 1
ATOM 1024 C CA . GLU A 1 132 ? -20.609 -6.277 3.365 1 78.12 132 GLU A CA 1
ATOM 1025 C C . GLU A 1 132 ? -21.047 -7.184 2.221 1 78.12 132 GLU A C 1
ATOM 1027 O O . GLU A 1 132 ? -21.672 -6.723 1.265 1 78.12 132 GLU A O 1
ATOM 1032 N N . GLY A 1 133 ? -20.328 -8.414 2.061 1 63.12 133 GLY A N 1
ATOM 1033 C CA . GLY A 1 133 ? -20.812 -9.352 1.057 1 63.12 133 GLY A CA 1
ATOM 1034 C C . GLY A 1 133 ? -21.062 -10.742 1.607 1 63.12 133 GLY A C 1
ATOM 1035 O O . GLY A 1 133 ? -20.609 -11.07 2.707 1 63.12 133 GLY A O 1
ATOM 1036 N N . MET B 1 1 ? 18.359 8.961 9.797 1 88.19 1 MET B N 1
ATOM 1037 C CA . MET B 1 1 ? 17.359 9.523 8.906 1 88.19 1 MET B CA 1
ATOM 1038 C C . MET B 1 1 ? 17.844 9.516 7.461 1 88.19 1 MET B C 1
ATOM 1040 O O . MET B 1 1 ? 19 9.828 7.188 1 88.19 1 MET B O 1
ATOM 1044 N N . ALA B 1 2 ? 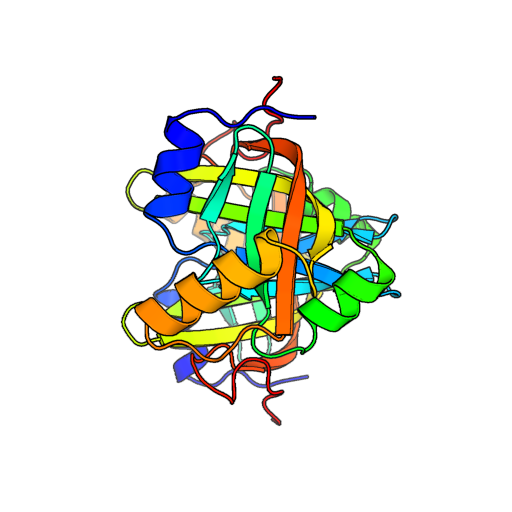16.906 9.062 6.59 1 96.06 2 ALA B N 1
ATOM 1045 C CA . ALA B 1 2 ? 17.25 9.039 5.168 1 96.06 2 ALA B CA 1
ATOM 1046 C C . ALA B 1 2 ? 16.984 10.398 4.523 1 96.06 2 ALA B C 1
ATOM 1048 O O . ALA B 1 2 ? 16.156 11.18 5.012 1 96.06 2 ALA B O 1
ATOM 1049 N N . THR B 1 3 ? 17.672 10.734 3.449 1 97.75 3 THR B N 1
ATOM 1050 C CA . THR B 1 3 ? 17.531 12 2.754 1 97.75 3 THR B CA 1
ATOM 1051 C C . THR B 1 3 ? 16.781 11.812 1.437 1 97.75 3 THR B C 1
ATOM 1053 O O . THR B 1 3 ? 17.141 10.953 0.63 1 97.75 3 THR B O 1
ATOM 1056 N N . LEU B 1 4 ? 15.758 12.586 1.227 1 98.38 4 LEU B N 1
ATOM 1057 C CA . LEU B 1 4 ? 15.008 12.57 -0.024 1 98.38 4 LEU B CA 1
ATOM 1058 C C . LEU B 1 4 ? 15.758 13.312 -1.12 1 98.38 4 LEU B C 1
ATOM 1060 O O . LEU B 1 4 ? 16.141 14.469 -0.94 1 98.38 4 LEU B O 1
ATOM 1064 N N . THR B 1 5 ? 15.922 12.695 -2.223 1 98.19 5 THR B N 1
ATOM 1065 C CA . THR B 1 5 ? 16.484 13.359 -3.389 1 98.19 5 THR B CA 1
ATOM 1066 C C . THR B 1 5 ? 15.422 14.172 -4.121 1 98.19 5 THR B C 1
ATOM 1068 O O . THR B 1 5 ? 14.234 14.023 -3.852 1 98.19 5 THR B O 1
ATOM 1071 N N . GLN B 1 6 ? 15.906 15.008 -5.023 1 98.06 6 GLN B N 1
ATOM 1072 C CA . GLN B 1 6 ? 14.945 15.805 -5.793 1 98.06 6 GLN B CA 1
ATOM 1073 C C . GLN B 1 6 ? 14.047 14.906 -6.637 1 98.06 6 GLN B C 1
ATOM 1075 O O . GLN B 1 6 ? 12.859 15.188 -6.797 1 98.06 6 GLN B O 1
ATOM 1080 N N . ASP B 1 7 ? 14.562 13.852 -7.25 1 97.69 7 ASP B N 1
ATOM 1081 C CA . ASP B 1 7 ? 13.773 12.898 -8.031 1 97.69 7 ASP B CA 1
ATOM 1082 C C . ASP B 1 7 ? 12.656 12.289 -7.191 1 97.69 7 ASP B C 1
ATOM 1084 O O . ASP B 1 7 ? 11.531 12.133 -7.668 1 97.69 7 ASP B O 1
ATOM 1088 N N . MET B 1 8 ? 12.977 11.914 -5.973 1 98.5 8 MET B N 1
ATOM 1089 C CA . MET B 1 8 ? 11.992 11.367 -5.051 1 98.5 8 MET B CA 1
ATOM 1090 C C . MET B 1 8 ? 10.891 12.375 -4.762 1 98.5 8 MET B C 1
ATOM 1092 O O . MET B 1 8 ? 9.703 12.055 -4.855 1 98.5 8 MET B O 1
ATOM 1096 N N . LYS B 1 9 ? 11.312 13.594 -4.457 1 98.75 9 LYS B N 1
ATOM 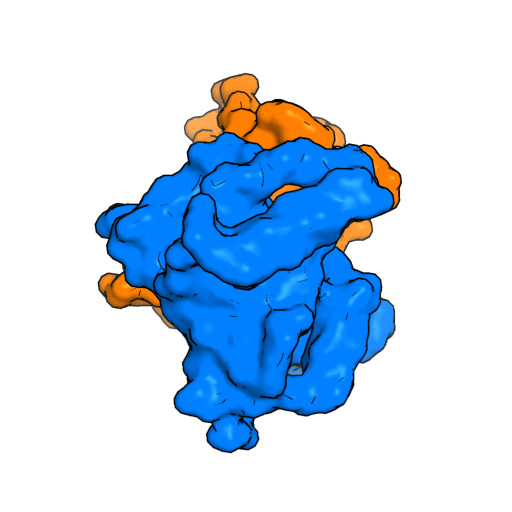1097 C CA . LYS B 1 9 ? 10.359 14.656 -4.133 1 98.75 9 LYS B CA 1
ATOM 1098 C C . LYS B 1 9 ? 9.43 14.938 -5.305 1 98.75 9 LYS B C 1
ATOM 1100 O O . LYS B 1 9 ? 8.219 15.078 -5.125 1 98.75 9 LYS B O 1
ATOM 1105 N N . ASP B 1 10 ? 10.023 15.023 -6.516 1 98.69 10 ASP B N 1
ATOM 1106 C CA . ASP B 1 10 ? 9.234 15.273 -7.719 1 98.69 10 ASP B CA 1
ATOM 1107 C C . ASP B 1 10 ? 8.219 14.164 -7.949 1 98.69 10 ASP B C 1
ATOM 1109 O O . ASP B 1 10 ? 7.07 14.43 -8.32 1 98.69 10 ASP B O 1
ATOM 1113 N N . MET B 1 11 ? 8.586 12.922 -7.727 1 98.69 11 MET B N 1
ATOM 1114 C CA . MET B 1 11 ? 7.688 11.797 -7.961 1 98.69 11 MET B CA 1
ATOM 1115 C C . MET B 1 11 ? 6.543 11.797 -6.949 1 98.69 11 MET B C 1
ATOM 1117 O O . MET B 1 11 ? 5.391 11.562 -7.312 1 98.69 11 MET B O 1
ATOM 1121 N N . ILE B 1 12 ? 6.867 12.086 -5.695 1 98.75 12 ILE B N 1
ATOM 1122 C CA . ILE B 1 12 ? 5.844 12.164 -4.66 1 98.75 12 ILE B CA 1
ATOM 1123 C C . ILE B 1 12 ? 4.793 13.203 -5.051 1 98.75 12 ILE B C 1
ATOM 1125 O O . ILE B 1 12 ? 3.594 12.984 -4.863 1 98.75 12 ILE B O 1
ATOM 1129 N N . GLY B 1 13 ? 5.254 14.305 -5.605 1 98.44 13 GLY B N 1
ATOM 1130 C CA . GLY B 1 13 ? 4.352 15.375 -5.984 1 98.44 13 GLY B CA 1
ATOM 1131 C C . GLY B 1 13 ? 3.535 15.062 -7.223 1 98.44 13 GLY B C 1
ATOM 1132 O O . GLY B 1 13 ? 2.439 15.594 -7.402 1 98.44 13 GLY B O 1
ATOM 1133 N N . ALA B 1 14 ? 4.016 14.164 -8.07 1 98.06 14 ALA B N 1
ATOM 1134 C CA . ALA B 1 14 ? 3.414 13.938 -9.383 1 98.06 14 ALA B CA 1
ATOM 1135 C C . ALA B 1 14 ? 2.498 12.719 -9.367 1 98.06 14 ALA B C 1
ATOM 1137 O O . ALA B 1 14 ? 1.656 12.555 -10.25 1 98.06 14 ALA B O 1
ATOM 1138 N N . GLN B 1 15 ? 2.676 11.852 -8.391 1 98.06 15 GLN B N 1
ATOM 1139 C CA . GLN B 1 15 ? 1.989 10.562 -8.406 1 98.06 15 GLN B CA 1
ATOM 1140 C C . GLN B 1 15 ? 1.036 10.43 -7.219 1 98.06 15 GLN B C 1
ATOM 1142 O O . GLN B 1 15 ? 1.178 11.141 -6.219 1 98.06 15 GLN B O 1
ATOM 1147 N N . LEU B 1 16 ? -0.021 9.578 -7.359 1 98.06 16 LEU B N 1
ATOM 1148 C CA . LEU B 1 16 ? -0.771 9.133 -6.188 1 98.06 16 LEU B CA 1
ATOM 1149 C C . LEU B 1 16 ? 0.095 8.258 -5.289 1 98.06 16 LEU B C 1
ATOM 1151 O O . LEU B 1 16 ? 0.801 7.367 -5.773 1 98.06 16 LEU B O 1
ATOM 1155 N N . ASN B 1 17 ? 0.083 8.547 -4.02 1 98.75 17 ASN B N 1
ATOM 1156 C CA . ASN B 1 17 ? 0.883 7.809 -3.051 1 98.75 17 ASN B CA 1
ATOM 1157 C C . ASN B 1 17 ? 0.026 6.844 -2.234 1 98.75 17 ASN B C 1
ATOM 1159 O O . ASN B 1 17 ? -1.148 7.117 -1.978 1 98.75 17 ASN B O 1
ATOM 1163 N N . TYR B 1 18 ? 0.635 5.715 -1.849 1 98.88 18 TYR B N 1
ATOM 1164 C CA . TYR B 1 18 ? -0.066 4.695 -1.075 1 98.88 18 TYR B CA 1
ATOM 1165 C C . TYR B 1 18 ? 0.585 4.504 0.289 1 98.88 18 TYR B C 1
ATOM 1167 O O . TYR B 1 18 ? 1.789 4.25 0.379 1 98.88 18 TYR B O 1
ATOM 1175 N N . LEU B 1 19 ? -0.182 4.625 1.3 1 98.94 19 LEU B N 1
ATOM 1176 C CA . LEU B 1 19 ? 0.244 4.449 2.684 1 98.94 19 LEU B CA 1
ATOM 1177 C C . LEU B 1 19 ? -0.092 3.045 3.18 1 98.94 19 LEU B C 1
ATOM 1179 O O . LEU B 1 19 ? -1.22 2.576 3.014 1 98.94 19 LEU B O 1
ATOM 1183 N N . ALA B 1 20 ? 0.87 2.381 3.738 1 98.94 20 ALA B N 1
ATOM 1184 C CA . ALA B 1 20 ? 0.642 1.116 4.434 1 98.94 20 ALA B CA 1
ATOM 1185 C C . ALA B 1 20 ? 0.925 1.249 5.926 1 98.94 20 ALA B C 1
ATOM 1187 O O . ALA B 1 20 ? 1.882 1.917 6.324 1 98.94 20 ALA B O 1
ATOM 1188 N N . THR B 1 21 ? 0.137 0.682 6.684 1 98.88 21 THR B N 1
ATOM 1189 C CA . THR B 1 21 ? 0.246 0.58 8.133 1 98.88 21 THR B CA 1
ATOM 1190 C C . THR B 1 21 ? -0.082 -0.835 8.602 1 98.88 21 THR B C 1
ATOM 1192 O O . THR B 1 21 ? -0.447 -1.692 7.797 1 98.88 21 THR B O 1
ATOM 1195 N N . ALA B 1 22 ? 0.101 -1.115 9.891 1 98.5 22 ALA B N 1
ATOM 1196 C CA . ALA B 1 22 ? -0.295 -2.385 10.492 1 98.5 22 ALA B CA 1
ATOM 1197 C C . ALA B 1 22 ? -0.939 -2.168 11.859 1 98.5 22 ALA B C 1
ATOM 1199 O O . ALA B 1 22 ? -0.545 -1.266 12.602 1 98.5 22 ALA B O 1
ATOM 1200 N N . ASP B 1 23 ? -1.89 -2.982 12.18 1 97.75 23 ASP B N 1
ATOM 1201 C CA . ASP B 1 23 ? -2.523 -2.846 13.484 1 97.75 23 ASP B CA 1
ATOM 1202 C C . ASP B 1 23 ? -1.769 -3.641 14.547 1 97.75 23 ASP B C 1
ATOM 1204 O O . ASP B 1 23 ? -0.677 -4.152 14.289 1 97.75 23 ASP B O 1
ATOM 1208 N N . GLU B 1 24 ? -2.332 -3.682 15.727 1 96.31 24 GLU B N 1
ATOM 1209 C CA . GLU B 1 24 ? -1.675 -4.266 16.891 1 96.31 24 GLU B CA 1
ATOM 1210 C C . GLU B 1 24 ? -1.496 -5.773 16.734 1 96.31 24 GLU B C 1
ATOM 1212 O O . GLU B 1 24 ? -0.702 -6.391 17.453 1 96.31 24 GLU B O 1
ATOM 1217 N N . ASN B 1 25 ? -2.227 -6.348 15.812 1 95.94 25 ASN B N 1
ATOM 1218 C CA . ASN B 1 25 ? -2.139 -7.785 15.57 1 95.94 25 ASN B CA 1
ATOM 1219 C C . ASN B 1 25 ? -1.335 -8.086 14.312 1 95.94 25 ASN B C 1
ATOM 1221 O O . ASN B 1 25 ? -1.322 -9.227 13.836 1 95.94 25 ASN B O 1
ATOM 1225 N N . GLY B 1 26 ? -0.746 -7.066 13.711 1 96.44 26 GLY B N 1
ATOM 1226 C CA . GLY B 1 26 ? 0.086 -7.254 12.531 1 96.44 26 GLY B CA 1
ATOM 1227 C C . GLY B 1 26 ? -0.712 -7.324 11.242 1 96.44 26 GLY B C 1
ATOM 1228 O O . GLY B 1 26 ? -0.191 -7.742 10.211 1 96.44 26 GLY B O 1
ATOM 1229 N N . ASN B 1 27 ? -2.02 -7.027 11.328 1 97.81 27 ASN B N 1
ATOM 1230 C CA . ASN B 1 27 ? -2.791 -6.945 10.094 1 97.81 27 ASN B CA 1
ATOM 1231 C C . ASN B 1 27 ? -2.383 -5.738 9.258 1 97.81 27 ASN B C 1
ATOM 1233 O O . ASN B 1 27 ? -2.445 -4.602 9.727 1 97.81 27 ASN B O 1
ATOM 1237 N N . PRO B 1 28 ? -1.987 -6.016 8.016 1 98.75 28 PRO B N 1
ATOM 1238 C CA . PRO B 1 28 ? -1.596 -4.887 7.164 1 98.75 28 PRO B CA 1
ATOM 1239 C C . PRO B 1 28 ? -2.795 -4.121 6.609 1 98.75 28 PRO B C 1
ATOM 1241 O O . PRO B 1 28 ? -3.881 -4.688 6.465 1 98.75 28 PRO B O 1
ATOM 1244 N N . GLN B 1 29 ? -2.607 -2.922 6.348 1 98.62 29 GLN B N 1
ATOM 1245 C CA . GLN B 1 29 ? -3.549 -2.002 5.719 1 98.62 29 GLN B CA 1
ATOM 1246 C C . GLN B 1 29 ? -2.857 -1.14 4.668 1 98.62 29 GLN B C 1
ATOM 1248 O O . GLN B 1 29 ? -1.694 -0.766 4.832 1 98.62 29 GLN B O 1
ATOM 1253 N N . VAL B 1 30 ? -3.584 -0.814 3.596 1 98.88 30 VAL B N 1
ATOM 1254 C CA . VAL B 1 30 ? -3.027 0.047 2.557 1 98.88 30 VAL B CA 1
ATOM 1255 C C . VAL B 1 30 ? -4.141 0.874 1.919 1 98.88 30 VAL B C 1
ATOM 1257 O O . VAL B 1 30 ? -5.262 0.391 1.751 1 98.88 30 VAL B O 1
ATOM 1260 N N . GLY B 1 31 ? -3.842 2.059 1.568 1 98.31 31 GLY B N 1
ATOM 1261 C CA . GLY B 1 31 ? -4.758 2.914 0.833 1 98.31 31 GLY B CA 1
ATOM 1262 C C . GLY B 1 31 ? -4.09 4.137 0.239 1 98.31 31 GLY B C 1
ATOM 1263 O O . GLY B 1 31 ? -2.971 4.488 0.624 1 98.31 31 GLY B O 1
ATOM 1264 N N . PRO B 1 32 ? -4.785 4.754 -0.724 1 98.12 32 PRO B N 1
ATOM 1265 C CA . PRO B 1 32 ? -4.258 5.98 -1.321 1 98.12 32 PRO B CA 1
ATOM 1266 C C . PRO B 1 32 ? -4.324 7.176 -0.373 1 98.12 32 PRO B C 1
ATOM 1268 O O . PRO B 1 32 ? -5.254 7.281 0.428 1 98.12 32 PRO B O 1
ATOM 1271 N N . LYS B 1 33 ? -3.287 8.016 -0.438 1 97.38 33 LYS B N 1
ATOM 1272 C CA . LYS B 1 33 ? -3.273 9.289 0.275 1 97.38 33 LYS B CA 1
ATOM 1273 C C . LYS B 1 33 ? -3.027 10.453 -0.682 1 97.38 33 LYS B C 1
ATOM 1275 O O . LYS B 1 33 ? -1.879 10.82 -0.939 1 97.38 33 LYS B O 1
ATOM 1280 N N . GLY B 1 34 ? -4.102 11.055 -1.081 1 96.56 34 GLY B N 1
ATOM 1281 C CA . GLY B 1 34 ? -4.043 12.133 -2.057 1 96.56 34 GLY B CA 1
ATOM 1282 C C . GLY B 1 34 ? -3.367 13.383 -1.524 1 96.56 34 GLY B C 1
ATOM 1283 O O . GLY B 1 34 ? -2.889 14.211 -2.299 1 96.56 34 GLY B O 1
ATOM 1284 N N . THR B 1 35 ? -3.291 13.539 -0.235 1 98.06 35 THR B N 1
ATOM 1285 C CA . THR B 1 35 ? -2.721 14.75 0.345 1 98.06 35 THR B CA 1
ATOM 1286 C C . THR B 1 35 ? -1.247 14.539 0.687 1 98.06 35 THR B C 1
ATOM 1288 O O . THR B 1 35 ? -0.607 15.43 1.257 1 98.06 35 THR B O 1
ATOM 1291 N N . MET B 1 36 ? -0.695 13.383 0.444 1 98.75 36 MET B N 1
ATOM 1292 C CA . MET B 1 36 ? 0.715 13.117 0.71 1 98.75 36 MET B CA 1
ATOM 1293 C C . MET B 1 36 ? 1.607 14.086 -0.065 1 98.75 36 MET B C 1
ATOM 1295 O O . MET B 1 36 ? 1.384 14.32 -1.253 1 98.75 36 MET B O 1
ATOM 1299 N N . ARG B 1 37 ? 2.541 14.625 0.638 1 98.81 37 ARG B N 1
ATOM 1300 C CA . ARG B 1 37 ? 3.49 15.555 0.031 1 98.81 37 ARG B CA 1
ATOM 1301 C C . ARG B 1 37 ? 4.781 15.625 0.84 1 98.81 37 ARG B C 1
ATOM 1303 O O . ARG B 1 37 ? 4.867 15.055 1.93 1 98.81 37 ARG B O 1
ATOM 1310 N N . VAL B 1 38 ? 5.773 16.25 0.206 1 98.88 38 VAL B N 1
ATOM 1311 C CA . VAL B 1 38 ? 7.078 16.422 0.839 1 98.88 38 VAL B CA 1
ATOM 1312 C C . VAL B 1 38 ? 7.012 17.578 1.847 1 98.88 38 VAL B C 1
ATOM 1314 O O . VAL B 1 38 ? 6.504 18.656 1.534 1 98.88 38 VAL B O 1
ATOM 1317 N N . LEU B 1 39 ? 7.414 17.297 3.066 1 98.75 39 LEU B N 1
ATOM 1318 C CA . LEU B 1 39 ? 7.52 18.375 4.051 1 98.75 39 LEU B CA 1
ATOM 1319 C C . LEU B 1 39 ? 8.898 19.031 3.994 1 98.75 39 LEU B C 1
ATOM 1321 O O . LEU B 1 39 ? 9.008 20.266 4.004 1 98.75 39 LEU B O 1
ATOM 1325 N N . ASP B 1 40 ? 9.914 18.234 3.982 1 98.25 40 ASP B N 1
ATOM 1326 C CA . ASP B 1 40 ? 11.297 18.672 3.83 1 98.25 40 ASP B CA 1
ATOM 1327 C C . ASP B 1 40 ? 12.203 17.516 3.418 1 98.25 40 ASP B C 1
ATOM 1329 O O . ASP B 1 40 ? 11.719 16.484 2.947 1 98.25 40 ASP B O 1
ATOM 1333 N N . ASP B 1 41 ? 13.516 17.562 3.584 1 98.25 41 ASP B N 1
ATOM 1334 C CA . ASP B 1 41 ? 14.469 16.609 3.016 1 98.25 41 ASP B CA 1
ATOM 1335 C C . ASP B 1 41 ? 14.391 15.266 3.729 1 98.25 41 ASP B C 1
ATOM 1337 O O . ASP B 1 41 ? 14.953 14.273 3.258 1 98.25 41 ASP B O 1
ATOM 1341 N N . HIS B 1 42 ? 13.656 15.219 4.875 1 98.44 42 HIS B N 1
ATOM 1342 C CA . HIS B 1 42 ? 13.688 14 5.672 1 98.44 42 HIS B CA 1
ATOM 1343 C C . HIS B 1 42 ? 12.281 13.57 6.082 1 98.44 42 HIS B C 1
ATOM 1345 O O . HIS B 1 42 ? 12.109 12.555 6.762 1 98.44 42 HIS B O 1
ATOM 1351 N N . HIS B 1 43 ? 11.242 14.352 5.602 1 98.81 43 HIS B N 1
ATOM 1352 C CA . HIS B 1 43 ? 9.898 14.109 6.113 1 98.81 43 HIS B CA 1
ATOM 1353 C C . HIS B 1 43 ? 8.859 14.203 5 1 98.81 43 HIS B C 1
ATOM 1355 O O . HIS B 1 43 ? 8.977 15.039 4.102 1 98.81 43 HIS B O 1
ATOM 1361 N N . LEU B 1 44 ? 7.957 13.344 5.105 1 98.94 44 LEU B N 1
ATOM 1362 C CA . LEU B 1 44 ? 6.699 13.453 4.379 1 98.94 44 LEU B CA 1
ATOM 1363 C C . LEU B 1 44 ? 5.574 13.914 5.305 1 98.94 44 LEU B C 1
ATOM 1365 O O . LEU B 1 44 ? 5.707 13.844 6.527 1 98.94 44 LEU B O 1
ATOM 1369 N N . ILE B 1 45 ? 4.5 14.383 4.668 1 98.94 45 ILE B N 1
ATOM 1370 C CA . ILE B 1 45 ? 3.342 14.789 5.457 1 98.94 45 ILE B CA 1
ATOM 1371 C C . ILE B 1 45 ? 2.061 14.5 4.68 1 98.94 45 ILE B C 1
ATOM 1373 O O . ILE B 1 45 ? 2.045 14.562 3.447 1 98.94 45 ILE B O 1
ATOM 1377 N N . TYR B 1 46 ? 1.001 14.141 5.301 1 98.81 46 TYR B N 1
ATOM 1378 C CA . TYR B 1 46 ? -0.339 14.078 4.73 1 98.81 46 TYR B CA 1
ATOM 1379 C C . TYR B 1 46 ? -1.388 14.508 5.75 1 98.81 46 TYR B C 1
ATOM 1381 O O . TYR B 1 46 ? -1.106 14.57 6.949 1 98.81 46 TYR B O 1
ATOM 1389 N N . ASN B 1 47 ? -2.508 14.883 5.266 1 98.62 47 ASN B N 1
ATOM 1390 C CA . ASN B 1 47 ? -3.648 15.211 6.113 1 98.62 47 ASN B CA 1
ATOM 1391 C C . ASN B 1 47 ? -4.504 13.977 6.402 1 98.62 47 ASN B C 1
ATOM 1393 O O . ASN B 1 47 ? -5.023 13.344 5.48 1 98.62 47 ASN B O 1
ATOM 1397 N N . GLU B 1 48 ? -4.605 13.609 7.703 1 97.75 48 GLU B N 1
ATOM 1398 C CA . GLU B 1 48 ? -5.633 12.633 8.07 1 97.75 48 GLU B CA 1
ATOM 1399 C C . GLU B 1 48 ? -7.023 13.258 8.023 1 97.75 48 GLU B C 1
ATOM 1401 O O . GLU B 1 48 ? -7.289 14.242 8.727 1 97.75 48 GLU B O 1
ATOM 1406 N N . GLU B 1 49 ? -7.855 12.633 7.223 1 95.06 49 GLU B N 1
ATOM 1407 C CA . GLU B 1 49 ? -9.156 13.258 7.004 1 95.06 49 GLU B CA 1
ATOM 1408 C C . GLU B 1 49 ? -10.289 12.359 7.496 1 95.06 49 GLU B C 1
ATOM 1410 O O . GLU B 1 49 ? -11.297 12.852 8.016 1 95.06 49 GLU B O 1
ATOM 1415 N N . THR B 1 50 ? -10.164 11.031 7.402 1 91.94 50 THR B N 1
ATOM 1416 C CA . THR B 1 50 ? -11.289 10.141 7.641 1 91.94 50 THR B CA 1
ATOM 1417 C C . THR B 1 50 ? -11.227 9.547 9.047 1 91.94 50 THR B C 1
ATOM 1419 O O . THR B 1 50 ? -12.258 9.258 9.648 1 91.94 50 THR B O 1
ATOM 1422 N N . GLY B 1 51 ? -10.016 9.352 9.562 1 94.69 51 GLY B N 1
ATOM 1423 C CA . GLY B 1 51 ? -9.852 8.805 10.898 1 94.69 51 GLY B CA 1
ATOM 1424 C C . GLY B 1 51 ? -10.227 7.336 10.992 1 94.69 51 GLY B C 1
ATOM 1425 O O . GLY B 1 51 ? -10.766 6.891 12.008 1 94.69 51 GLY B O 1
ATOM 1426 N N . LYS B 1 52 ? -9.977 6.602 10.039 1 94.88 52 LYS B N 1
ATOM 1427 C CA . LYS B 1 52 ? -10.414 5.207 10.039 1 94.88 52 LYS B CA 1
ATOM 1428 C C . LYS B 1 52 ? -9.258 4.266 10.367 1 94.88 52 LYS B C 1
ATOM 1430 O O . LYS B 1 52 ? -8.578 4.438 11.375 1 94.88 52 LYS B O 1
ATOM 1435 N N . GLN B 1 53 ? -9.062 3.254 9.617 1 96.25 53 GLN B N 1
ATOM 1436 C CA . GLN B 1 53 ? -8.18 2.158 10.016 1 96.25 53 GLN B CA 1
ATOM 1437 C C . GLN B 1 53 ? -6.727 2.613 10.078 1 96.25 53 GLN B C 1
ATOM 1439 O O . GLN B 1 53 ? -6 2.262 11.008 1 96.25 53 GLN B O 1
ATOM 1444 N N . ALA B 1 54 ? -6.25 3.314 9.031 1 97.5 54 ALA B N 1
ATOM 1445 C CA . ALA B 1 54 ? -4.863 3.773 9.062 1 97.5 54 ALA B CA 1
ATOM 1446 C C . ALA B 1 54 ? -4.605 4.648 10.289 1 97.5 54 ALA B C 1
ATOM 1448 O O . ALA B 1 54 ? -3.559 4.535 10.93 1 97.5 54 ALA B O 1
ATOM 1449 N N . TRP B 1 55 ? -5.551 5.477 10.57 1 97.5 55 TRP B N 1
ATOM 1450 C CA . TRP B 1 55 ? -5.457 6.359 11.734 1 97.5 55 TRP B CA 1
ATOM 1451 C C . TRP B 1 55 ? -5.367 5.555 13.023 1 97.5 55 TRP B C 1
ATOM 1453 O O . TRP B 1 55 ? -4.484 5.801 13.852 1 97.5 55 TRP B O 1
ATOM 1463 N N . HIS B 1 56 ? -6.199 4.586 13.18 1 97.75 56 HIS B N 1
ATOM 1464 C CA . HIS B 1 56 ? -6.137 3.699 14.336 1 97.75 56 HIS B CA 1
ATOM 1465 C C . HIS B 1 56 ? -4.781 3.006 14.422 1 97.75 56 HIS B C 1
ATOM 1467 O O . HIS B 1 56 ? -4.148 3.01 15.484 1 97.75 56 HIS B O 1
ATOM 1473 N N . ASN B 1 57 ? -4.367 2.422 13.344 1 98.5 57 ASN B N 1
ATOM 1474 C CA . ASN B 1 57 ? -3.105 1.687 13.336 1 98.5 57 ASN B CA 1
ATOM 1475 C C . ASN B 1 57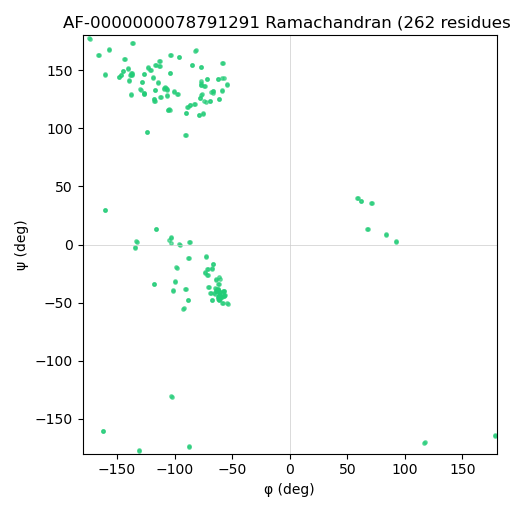 ? -1.938 2.566 13.773 1 98.5 57 ASN B C 1
ATOM 1477 O O . ASN B 1 57 ? -1.078 2.131 14.539 1 98.5 57 ASN B O 1
ATOM 1481 N N . LEU B 1 58 ? -1.924 3.785 13.266 1 98.31 58 LEU B N 1
ATOM 1482 C CA . LEU B 1 58 ? -0.809 4.691 13.508 1 98.31 58 LEU B CA 1
ATOM 1483 C C . LEU B 1 58 ? -0.816 5.184 14.953 1 98.31 58 LEU B C 1
ATOM 1485 O O . LEU B 1 58 ? 0.23 5.547 15.5 1 98.31 58 LEU B O 1
ATOM 1489 N N . GLN B 1 59 ? -1.999 5.191 15.547 1 97.12 59 GLN B N 1
ATOM 1490 C CA . GLN B 1 59 ? -2.057 5.559 16.953 1 97.12 59 GLN B CA 1
ATOM 1491 C C . GLN B 1 59 ? -1.308 4.547 17.828 1 97.12 59 GLN B C 1
ATOM 1493 O O . GLN B 1 59 ? -0.732 4.902 18.844 1 97.12 59 GLN B O 1
ATOM 1498 N N . TYR B 1 60 ? -1.313 3.369 17.359 1 95.38 60 TYR B N 1
ATOM 1499 C CA . TYR B 1 60 ? -0.708 2.277 18.109 1 95.38 60 TYR B CA 1
ATOM 1500 C C . TYR B 1 60 ? 0.746 2.07 17.703 1 95.38 60 TYR B C 1
ATOM 1502 O O . TYR B 1 60 ? 1.646 2.107 18.547 1 95.38 60 TYR B O 1
ATOM 1510 N N . SER B 1 61 ? 1.072 1.866 16.469 1 96.5 61 SER B N 1
ATOM 1511 C CA . SER B 1 61 ? 2.369 1.376 16.016 1 96.5 61 SER B CA 1
ATOM 1512 C C . SER B 1 61 ? 3.334 2.527 15.75 1 96.5 61 SER B C 1
ATOM 1514 O O . SER B 1 61 ? 4.547 2.373 15.898 1 96.5 61 SER B O 1
ATOM 1516 N N . LYS B 1 62 ? 2.738 3.6 15.18 1 98.38 62 LYS B N 1
ATOM 1517 C CA . LYS B 1 62 ? 3.486 4.781 14.766 1 98.38 62 LYS B CA 1
ATOM 1518 C C . LYS B 1 62 ? 4.406 4.461 13.586 1 98.38 62 LYS B C 1
ATOM 1520 O O . LYS B 1 62 ? 5.348 5.207 13.305 1 98.38 62 LYS B O 1
ATOM 1525 N N . LYS B 1 63 ? 4.23 3.338 12.961 1 98.75 63 LYS B N 1
ATOM 1526 C CA . LYS B 1 63 ? 5.059 2.883 11.852 1 98.75 63 LYS B CA 1
ATOM 1527 C C . LYS B 1 63 ? 4.305 2.969 10.531 1 98.75 63 LYS B C 1
ATOM 1529 O O . LYS B 1 63 ? 3.141 2.568 10.445 1 98.75 63 LYS B O 1
ATOM 1534 N N . ALA B 1 64 ? 4.957 3.488 9.5 1 98.88 64 ALA B N 1
ATOM 1535 C CA . ALA B 1 64 ? 4.309 3.68 8.203 1 98.88 64 ALA B CA 1
ATOM 1536 C C . ALA B 1 64 ? 5.262 3.336 7.062 1 98.88 64 ALA B C 1
ATOM 1538 O O . ALA B 1 64 ? 6.48 3.414 7.219 1 98.88 64 ALA B O 1
ATOM 1539 N N . ALA B 1 65 ? 4.777 2.93 5.992 1 98.94 65 ALA B N 1
ATOM 1540 C CA . ALA B 1 65 ? 5.453 2.803 4.703 1 98.94 65 ALA B CA 1
ATOM 1541 C C . ALA B 1 65 ? 4.656 3.488 3.596 1 98.94 65 ALA B C 1
ATOM 1543 O O . ALA B 1 65 ? 3.428 3.398 3.561 1 98.94 65 ALA B O 1
ATOM 1544 N N . VAL B 1 66 ? 5.289 4.168 2.697 1 98.94 66 VAL B N 1
ATOM 1545 C CA . VAL B 1 66 ? 4.656 4.883 1.592 1 98.94 66 VAL B CA 1
ATOM 1546 C C . VAL B 1 66 ? 5.281 4.445 0.269 1 98.94 66 VAL B C 1
ATOM 1548 O O . VAL B 1 66 ? 6.504 4.398 0.137 1 98.94 66 VAL B O 1
ATOM 1551 N N . ALA B 1 67 ? 4.484 4.113 -0.667 1 98.88 67 ALA B N 1
ATOM 1552 C CA . ALA B 1 67 ? 4.953 3.816 -2.018 1 98.88 67 ALA B CA 1
ATOM 1553 C C . ALA B 1 67 ? 4.535 4.91 -2.996 1 98.88 67 ALA B C 1
ATOM 1555 O O . ALA B 1 67 ? 3.396 5.379 -2.963 1 98.88 67 ALA B O 1
ATOM 1556 N N . THR B 1 68 ? 5.434 5.332 -3.805 1 98.81 68 THR B N 1
ATOM 1557 C CA . THR B 1 68 ? 5.203 6.191 -4.961 1 98.81 68 THR B CA 1
ATOM 1558 C C . THR B 1 68 ? 5.797 5.57 -6.223 1 98.81 68 THR B C 1
ATOM 1560 O O . THR B 1 68 ? 6.965 5.172 -6.234 1 98.81 68 THR B O 1
ATOM 1563 N N . VAL B 1 69 ? 4.922 5.512 -7.305 1 98.44 69 VAL B N 1
ATOM 1564 C CA . VAL B 1 69 ? 5.375 4.801 -8.5 1 98.44 69 VAL B CA 1
ATOM 1565 C C . VAL B 1 69 ? 4.98 5.582 -9.75 1 98.44 69 VAL B C 1
ATOM 1567 O O . VAL B 1 69 ? 3.848 6.059 -9.859 1 98.44 69 VAL B O 1
ATOM 1570 N N . ASP B 1 70 ? 5.938 5.82 -10.641 1 97.62 70 ASP B N 1
ATOM 1571 C CA . ASP B 1 70 ? 5.684 6.191 -12.031 1 97.62 70 ASP B CA 1
ATOM 1572 C C . ASP B 1 70 ? 5.59 4.953 -12.922 1 97.62 70 ASP B C 1
ATOM 1574 O O . ASP B 1 70 ? 6.602 4.465 -13.43 1 97.62 70 ASP B O 1
ATOM 1578 N N . TYR B 1 71 ? 4.371 4.527 -13.094 1 95.38 71 TYR B N 1
ATOM 1579 C CA . TYR B 1 71 ? 4.156 3.24 -13.742 1 95.38 71 TYR B CA 1
ATOM 1580 C C . TYR B 1 71 ? 4.633 3.275 -15.195 1 95.38 71 TYR B C 1
ATOM 1582 O O . TYR B 1 71 ? 5.18 2.293 -15.695 1 95.38 71 TYR B O 1
ATOM 1590 N N . LYS B 1 72 ? 4.449 4.363 -15.898 1 94.56 72 LYS B N 1
ATOM 1591 C CA . LYS B 1 72 ? 4.895 4.484 -17.281 1 94.56 72 LYS B CA 1
ATOM 1592 C C . LYS B 1 72 ? 6.414 4.367 -17.391 1 94.56 72 LYS B C 1
ATOM 1594 O O . LYS B 1 72 ? 6.934 3.719 -18.297 1 94.56 72 LYS B O 1
ATOM 1599 N N . ALA B 1 73 ? 7.078 4.945 -16.422 1 96.19 73 ALA B N 1
ATOM 1600 C CA . ALA B 1 73 ? 8.539 4.934 -16.438 1 96.19 73 ALA B CA 1
ATOM 1601 C C . ALA B 1 73 ? 9.086 3.676 -15.766 1 96.19 73 ALA B C 1
ATOM 1603 O O . ALA B 1 73 ? 10.281 3.4 -15.828 1 96.19 73 ALA B O 1
ATOM 1604 N N . LEU B 1 74 ? 8.188 2.932 -15.07 1 95.81 74 LEU B N 1
ATOM 1605 C CA . LEU B 1 74 ? 8.547 1.732 -14.312 1 95.81 74 LEU B CA 1
ATOM 1606 C C . LEU B 1 74 ? 9.578 2.051 -13.242 1 95.81 74 LEU B C 1
ATOM 1608 O O . LEU B 1 74 ? 10.57 1.329 -13.094 1 95.81 74 LEU B O 1
ATOM 1612 N N . LYS B 1 75 ? 9.406 3.148 -12.617 1 97.31 75 LYS B N 1
ATOM 1613 C CA . LYS B 1 75 ? 10.234 3.619 -11.516 1 97.31 75 LYS B CA 1
ATOM 1614 C C . LYS B 1 75 ? 9.398 3.893 -10.273 1 97.31 75 LYS B C 1
ATOM 1616 O O . LYS B 1 75 ? 8.195 4.168 -10.375 1 97.31 75 LYS B O 1
ATOM 1621 N N . GLY B 1 76 ? 10.047 3.756 -9.125 1 98.19 76 GLY B N 1
ATOM 1622 C CA . GLY B 1 76 ? 9.344 4.086 -7.895 1 98.19 76 GLY B CA 1
ATOM 1623 C C . GLY B 1 76 ? 10.234 4.031 -6.668 1 98.19 76 GLY B C 1
ATOM 1624 O O . GLY B 1 76 ? 11.398 3.641 -6.754 1 98.19 76 GLY B O 1
ATOM 1625 N N . PHE B 1 77 ? 9.641 4.383 -5.547 1 98.69 77 PHE B N 1
ATOM 1626 C CA . PHE B 1 77 ? 10.305 4.367 -4.25 1 98.69 77 PHE B CA 1
ATOM 1627 C C . PHE B 1 77 ? 9.336 3.963 -3.148 1 98.69 77 PHE B C 1
ATOM 1629 O O . PHE B 1 77 ? 8.133 4.23 -3.244 1 98.69 77 PHE B O 1
ATOM 1636 N N . ARG B 1 78 ? 9.906 3.344 -2.172 1 98.81 78 ARG B N 1
ATOM 1637 C CA . ARG B 1 78 ? 9.211 3.131 -0.907 1 98.81 78 ARG B CA 1
ATOM 1638 C C . ARG B 1 78 ? 9.922 3.846 0.237 1 98.81 78 ARG B C 1
ATOM 1640 O O . ARG B 1 78 ? 11.148 3.771 0.356 1 98.81 78 ARG B O 1
ATOM 1647 N N . PHE B 1 79 ? 9.195 4.508 0.998 1 98.88 79 PHE B N 1
ATOM 1648 C CA . PHE B 1 79 ? 9.68 5.203 2.186 1 98.88 79 PHE B CA 1
ATOM 1649 C C . PHE B 1 79 ? 9.133 4.555 3.451 1 98.88 79 PHE B C 1
ATOM 1651 O O . PHE B 1 79 ? 7.926 4.336 3.572 1 98.88 79 PHE B O 1
ATOM 1658 N N . GLU B 1 80 ? 9.992 4.223 4.344 1 98.75 80 GLU B N 1
ATOM 1659 C CA . GLU B 1 80 ? 9.578 3.664 5.629 1 98.75 80 GLU B CA 1
ATOM 1660 C C . GLU B 1 80 ? 10.023 4.555 6.781 1 98.75 80 GLU B C 1
ATOM 1662 O O . GLU B 1 80 ? 11.109 5.137 6.742 1 98.75 80 GLU B O 1
ATOM 1667 N N . GLY B 1 81 ? 9.188 4.605 7.746 1 98.62 81 GLY B N 1
ATOM 1668 C CA . GLY B 1 81 ? 9.578 5.398 8.898 1 98.62 81 GLY B CA 1
ATOM 1669 C C . GLY B 1 81 ? 8.508 5.445 9.977 1 98.62 81 GLY B C 1
ATOM 1670 O O . GLY B 1 81 ? 7.609 4.605 10 1 98.62 81 GLY B O 1
ATOM 1671 N N . THR B 1 82 ? 8.633 6.395 10.922 1 98.75 82 THR B N 1
ATOM 1672 C CA . THR B 1 82 ? 7.715 6.574 12.039 1 98.75 82 THR B CA 1
ATOM 1673 C C . THR B 1 82 ? 6.949 7.887 11.906 1 98.75 82 THR B C 1
ATOM 1675 O O . THR B 1 82 ? 7.395 8.805 11.203 1 98.75 82 THR B O 1
ATOM 1678 N N . VAL B 1 83 ? 5.789 7.914 12.602 1 98.69 83 VAL B N 1
ATOM 1679 C CA . VAL B 1 83 ? 4.941 9.086 12.391 1 98.69 83 VAL B CA 1
ATOM 1680 C C . VAL B 1 83 ? 4.867 9.906 13.672 1 98.69 83 VAL B C 1
ATOM 1682 O O . VAL B 1 83 ? 5.051 9.375 14.773 1 98.69 83 VAL B O 1
ATOM 1685 N N . GLU B 1 84 ? 4.633 11.141 13.469 1 98.56 84 GLU B N 1
ATOM 1686 C CA . GLU B 1 84 ? 4.242 12.102 14.5 1 98.56 84 GLU B CA 1
ATOM 1687 C C . GLU B 1 84 ? 2.957 12.836 14.117 1 98.56 84 GLU B C 1
ATOM 1689 O O . GLU B 1 84 ? 2.738 13.141 12.945 1 98.56 84 GLU B O 1
ATOM 1694 N N . PHE B 1 85 ? 2.195 13.141 15.188 1 98.69 85 PHE B N 1
ATOM 1695 C CA . PHE B 1 85 ? 0.929 13.828 14.945 1 98.69 85 PHE B CA 1
ATOM 1696 C C . PHE B 1 85 ? 1.021 15.289 15.359 1 98.69 85 PHE B C 1
ATOM 1698 O O . PHE B 1 85 ? 1.577 15.609 16.406 1 98.69 85 PHE B O 1
ATOM 1705 N N . HIS B 1 86 ? 0.547 16.156 14.523 1 98.75 86 HIS B N 1
ATOM 1706 C CA . HIS B 1 86 ? 0.463 17.578 14.797 1 98.75 86 HIS B CA 1
ATOM 1707 C C . HIS B 1 86 ? -0.985 18.062 14.781 1 98.75 86 HIS B C 1
ATOM 1709 O O . HIS B 1 86 ? -1.675 17.938 13.766 1 98.75 86 HIS B O 1
ATOM 1715 N N . ASN B 1 87 ? -1.411 18.672 15.906 1 98.12 87 ASN B N 1
ATOM 1716 C CA . ASN B 1 87 ? -2.832 18.984 16.031 1 98.12 87 ASN B CA 1
ATOM 1717 C C . ASN B 1 87 ? -3.053 20.406 16.547 1 98.12 87 ASN B C 1
ATOM 1719 O O . ASN B 1 87 ? -4.191 20.844 16.672 1 98.12 87 ASN B O 1
ATOM 1723 N N . ASP B 1 88 ? -2.039 21.141 16.844 1 97.81 88 ASP B N 1
ATOM 1724 C CA . ASP B 1 88 ? -2.219 22.438 17.469 1 97.81 88 ASP B CA 1
ATOM 1725 C C . ASP B 1 88 ? -0.974 23.312 17.297 1 97.81 88 ASP B C 1
ATOM 1727 O O . ASP B 1 88 ? -0.598 24.047 18.219 1 97.81 88 ASP B O 1
ATOM 1731 N N . ASP B 1 89 ? -0.246 23.141 16.266 1 98.5 89 ASP B N 1
ATOM 1732 C CA . ASP B 1 89 ? 0.953 23.922 15.977 1 98.5 89 ASP B CA 1
ATOM 1733 C C . ASP B 1 89 ? 0.931 24.438 14.539 1 98.5 89 ASP B C 1
ATOM 1735 O O . ASP B 1 89 ? -0.075 24.312 13.844 1 98.5 89 ASP B O 1
ATOM 1739 N N . GLN B 1 90 ? 1.953 25.094 14.164 1 98.69 90 GLN B N 1
ATOM 1740 C CA . GLN B 1 90 ? 2.006 25.719 12.852 1 98.69 90 GLN B CA 1
ATOM 1741 C C . GLN B 1 90 ? 1.896 24.672 11.742 1 98.69 90 GLN B C 1
ATOM 1743 O O . GLN B 1 90 ? 1.317 24.938 10.688 1 98.69 90 GLN B O 1
ATOM 1748 N N . ILE B 1 91 ? 2.439 23.5 11.984 1 98.69 91 ILE B N 1
ATOM 1749 C CA . ILE B 1 91 ? 2.354 22.422 11 1 98.69 91 ILE B CA 1
ATOM 1750 C C . ILE B 1 91 ? 0.89 22.062 10.758 1 98.69 91 ILE B C 1
ATOM 1752 O O . ILE B 1 91 ? 0.469 21.891 9.609 1 98.69 91 ILE B O 1
ATOM 1756 N N . PHE B 1 92 ? 0.145 21.969 11.844 1 98.75 92 PHE B N 1
ATOM 1757 C CA . PHE B 1 92 ? -1.278 21.656 11.742 1 98.75 92 PHE B CA 1
ATOM 1758 C C . PHE B 1 92 ? -2.021 22.797 11.047 1 98.75 92 PHE B C 1
ATOM 1760 O O . PHE B 1 92 ? -2.875 22.562 10.188 1 98.75 92 PHE B O 1
ATOM 1767 N N . GLU B 1 93 ? -1.713 24.031 11.367 1 98.69 93 GLU B N 1
ATOM 1768 C CA . GLU B 1 93 ? -2.344 25.188 10.727 1 98.69 93 GLU B CA 1
ATOM 1769 C C . GLU B 1 93 ? -2.082 25.203 9.227 1 98.69 93 GLU B C 1
ATOM 1771 O O . GLU B 1 93 ? -2.986 25.469 8.438 1 98.69 93 GLU B O 1
ATOM 1776 N N . ASP B 1 94 ? -0.856 24.938 8.844 1 98.62 94 ASP B N 1
ATOM 1777 C CA . ASP B 1 94 ? -0.501 24.859 7.43 1 98.62 94 ASP B CA 1
ATOM 1778 C C . ASP B 1 94 ? -1.263 23.75 6.727 1 98.62 94 ASP B C 1
ATOM 1780 O O . ASP B 1 94 ? -1.669 23.891 5.57 1 98.62 94 ASP B O 1
ATOM 1784 N N . ALA B 1 95 ? -1.452 22.578 7.383 1 98.56 95 ALA B N 1
ATOM 1785 C CA . ALA B 1 95 ? -2.209 21.453 6.82 1 98.56 95 ALA B CA 1
ATOM 1786 C C . ALA B 1 95 ? -3.674 21.828 6.617 1 98.56 95 ALA B C 1
ATOM 1788 O O . ALA B 1 95 ? -4.285 21.453 5.617 1 98.56 95 ALA B O 1
ATOM 1789 N N . GLN B 1 96 ? -4.207 22.578 7.613 1 98.56 96 GLN B N 1
ATOM 1790 C CA . GLN B 1 96 ? -5.582 23.062 7.484 1 98.56 96 GLN B CA 1
ATOM 1791 C C . GLN B 1 96 ? -5.727 24 6.289 1 98.56 96 GLN B C 1
ATOM 1793 O O . GLN B 1 96 ? -6.695 23.906 5.531 1 98.56 96 GLN B O 1
ATOM 1798 N N . ALA B 1 97 ? -4.816 24.891 6.156 1 98.69 97 ALA B N 1
ATOM 1799 C CA . ALA B 1 97 ? -4.832 25.812 5.031 1 98.69 97 ALA B CA 1
ATOM 1800 C C . ALA B 1 97 ? -4.738 25.078 3.701 1 98.69 97 ALA B C 1
ATOM 1802 O O . ALA B 1 97 ? -5.43 25.422 2.74 1 98.69 97 ALA B O 1
ATOM 1803 N N . PHE B 1 98 ? -3.887 24.109 3.621 1 98.31 98 PHE B N 1
ATOM 1804 C CA . PHE B 1 98 ? -3.746 23.25 2.447 1 98.31 98 PHE B CA 1
ATOM 1805 C C . PHE B 1 98 ? -5.082 22.625 2.07 1 98.31 98 PHE B C 1
ATOM 1807 O O . PHE B 1 98 ? -5.473 22.641 0.901 1 98.31 98 PHE B O 1
ATOM 1814 N N . ALA B 1 99 ? -5.777 22 3.066 1 97.88 99 ALA B N 1
ATOM 1815 C CA . ALA B 1 99 ? -7.07 21.375 2.842 1 97.88 99 ALA B CA 1
ATOM 1816 C C . ALA B 1 99 ? -8.094 22.375 2.316 1 97.88 99 ALA B C 1
ATOM 1818 O O . ALA B 1 99 ? -8.82 22.094 1.358 1 97.88 99 ALA B O 1
ATOM 1819 N N . LYS B 1 100 ? -8.141 23.547 2.922 1 97.81 100 LYS B N 1
ATOM 1820 C CA . LYS B 1 100 ? -9.07 24.609 2.529 1 97.81 100 LYS B CA 1
ATOM 1821 C C . LYS B 1 100 ? -8.828 25.047 1.089 1 97.81 100 LYS B C 1
ATOM 1823 O O . LYS B 1 100 ? -9.773 25.141 0.299 1 97.81 100 LYS B O 1
ATOM 1828 N N . GLU B 1 101 ? -7.625 25.281 0.715 1 97.75 101 GLU B N 1
ATOM 1829 C CA . GLU B 1 101 ? -7.246 25.734 -0.617 1 97.75 101 GLU B CA 1
ATOM 1830 C C . GLU B 1 101 ? -7.648 24.719 -1.686 1 97.75 101 GLU B C 1
ATOM 1832 O O . GLU B 1 101 ? -8 25.094 -2.805 1 97.75 101 GLU B O 1
ATOM 1837 N N . ARG B 1 102 ? -7.703 23.484 -1.313 1 96.31 102 ARG B N 1
ATOM 1838 C CA . ARG B 1 102 ? -7.957 22.422 -2.268 1 96.31 102 ARG B CA 1
ATOM 1839 C C . ARG B 1 102 ? -9.383 21.891 -2.137 1 96.31 102 ARG B C 1
ATOM 1841 O O . ARG B 1 102 ? -9.75 20.891 -2.752 1 96.31 102 ARG B O 1
ATOM 1848 N N . HIS B 1 103 ? -10.156 22.5 -1.269 1 95.94 103 HIS B N 1
ATOM 1849 C CA . HIS B 1 103 ? -11.562 22.172 -1.052 1 95.94 103 HIS B CA 1
ATOM 1850 C C . HIS B 1 103 ? -11.719 20.734 -0.566 1 95.94 103 HIS B C 1
ATOM 1852 O O . HIS B 1 103 ? -12.594 20.016 -1.04 1 95.94 103 HIS B O 1
ATOM 1858 N N . LEU B 1 104 ? -10.781 20.391 0.24 1 95.5 104 LEU B N 1
ATOM 1859 C CA . LEU B 1 104 ? -10.828 19.094 0.918 1 95.5 104 LEU B CA 1
ATOM 1860 C C . LEU B 1 104 ? -11.414 19.25 2.318 1 95.5 104 LEU B C 1
ATOM 1862 O O . LEU B 1 104 ? -11.484 20.344 2.857 1 95.5 104 LEU B O 1
ATOM 1866 N N . PRO B 1 105 ? -11.875 18.109 2.912 1 94.81 105 PRO B N 1
ATOM 1867 C CA . PRO B 1 105 ? -12.305 18.188 4.309 1 94.81 105 PRO B CA 1
ATOM 1868 C C . PRO B 1 105 ? -11.195 18.672 5.242 1 94.81 105 PRO B C 1
ATOM 1870 O O . PRO B 1 105 ? -10.008 18.469 4.957 1 94.81 105 PRO B O 1
ATOM 1873 N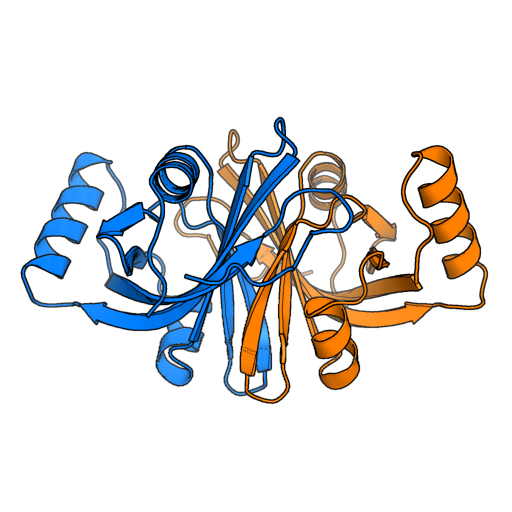 N . ALA B 1 106 ? -11.672 19.188 6.312 1 95.94 106 ALA B N 1
ATOM 1874 C CA . ALA B 1 106 ? -10.703 19.609 7.324 1 95.94 106 ALA B CA 1
ATOM 1875 C C . ALA B 1 106 ? -9.906 18.422 7.84 1 95.94 106 ALA B C 1
ATOM 1877 O O . ALA B 1 106 ? -10.461 17.328 8.047 1 95.94 106 ALA B O 1
ATOM 1878 N N . ALA B 1 107 ? -8.641 18.609 8.109 1 97 107 ALA B N 1
ATOM 1879 C CA . ALA B 1 107 ? -7.785 17.547 8.625 1 97 107 ALA B CA 1
ATOM 1880 C C . ALA B 1 107 ? -8.094 17.266 10.094 1 97 107 ALA B C 1
ATOM 1882 O O . ALA B 1 107 ? -8.219 18.188 10.898 1 97 107 ALA B O 1
ATOM 1883 N N . ILE B 1 108 ? -8.164 16.031 10.461 1 96.75 108 ILE B N 1
ATOM 1884 C CA . ILE B 1 108 ? -8.195 15.602 11.859 1 96.75 108 ILE B CA 1
ATOM 1885 C C . ILE B 1 108 ? -6.832 15.828 12.5 1 96.75 108 ILE B C 1
ATOM 1887 O O . ILE B 1 108 ? -6.746 16.203 13.672 1 96.75 108 ILE B O 1
ATOM 1891 N N . SER B 1 109 ? -5.848 15.617 11.734 1 98.56 109 SER B N 1
ATOM 1892 C CA . SER B 1 109 ? -4.453 15.727 12.148 1 98.56 109 SER B CA 1
ATOM 1893 C C . SER B 1 109 ? -3.535 15.891 10.938 1 98.56 109 SER B C 1
ATOM 1895 O O . SER B 1 109 ? -3.85 15.414 9.844 1 98.56 109 SER B O 1
ATOM 1897 N N . ALA B 1 110 ? -2.5 16.625 11.117 1 98.88 110 ALA B N 1
ATOM 1898 C CA . ALA B 1 110 ? -1.371 16.531 10.195 1 98.88 110 ALA B CA 1
ATOM 1899 C C . ALA B 1 110 ? -0.413 15.422 10.617 1 98.88 110 ALA B C 1
ATOM 1901 O O . ALA B 1 110 ? 0.119 15.43 11.727 1 98.88 110 ALA B O 1
ATOM 1902 N N . VAL B 1 111 ? -0.208 14.477 9.781 1 98.88 111 VAL B N 1
ATOM 1903 C CA . VAL B 1 111 ? 0.641 13.336 10.094 1 98.88 111 VAL B CA 1
ATOM 1904 C C . VAL B 1 111 ? 1.986 13.477 9.391 1 98.88 111 VAL B C 1
ATOM 1906 O O . VAL B 1 111 ? 2.047 13.5 8.156 1 98.88 111 VAL B O 1
ATOM 1909 N N . VAL B 1 112 ? 2.998 13.594 10.164 1 98.94 112 VAL B N 1
ATOM 1910 C CA . VAL B 1 112 ? 4.352 13.703 9.633 1 98.94 112 VAL B CA 1
ATOM 1911 C C . VAL B 1 112 ? 5.059 12.352 9.727 1 98.94 112 VAL B C 1
ATOM 1913 O O . VAL B 1 112 ? 5.02 11.703 10.773 1 98.94 112 VAL B O 1
ATOM 1916 N N . ILE B 1 113 ? 5.645 11.977 8.664 1 98.94 113 ILE B N 1
ATOM 1917 C CA . ILE B 1 113 ? 6.41 10.734 8.609 1 98.94 113 ILE B CA 1
ATOM 1918 C C . ILE B 1 113 ? 7.902 11.047 8.609 1 98.94 113 ILE B C 1
ATOM 1920 O O . ILE B 1 113 ? 8.406 11.695 7.684 1 98.94 113 ILE B O 1
ATOM 1924 N N . ASN B 1 114 ? 8.547 10.625 9.648 1 98.81 114 ASN B N 1
ATOM 1925 C CA . ASN B 1 114 ? 10.008 10.625 9.672 1 98.81 114 ASN B CA 1
ATOM 1926 C C . ASN B 1 114 ? 10.586 9.492 8.836 1 98.81 114 ASN B C 1
ATOM 1928 O O . ASN B 1 114 ? 10.5 8.32 9.227 1 98.81 114 ASN B O 1
ATOM 1932 N N . VAL B 1 115 ? 11.242 9.867 7.75 1 98.75 115 VAL B N 1
ATOM 1933 C CA . VAL B 1 115 ? 11.711 8.828 6.844 1 98.75 115 VAL B CA 1
ATOM 1934 C C . VAL B 1 115 ? 13.031 8.258 7.355 1 98.75 115 VAL B C 1
ATOM 1936 O O . VAL B 1 115 ? 14.031 8.969 7.445 1 98.75 115 VAL B O 1
ATOM 1939 N N . ASP B 1 116 ? 13.031 6.973 7.613 1 98.31 116 ASP B N 1
ATOM 1940 C CA . ASP B 1 116 ? 14.211 6.285 8.133 1 98.31 116 ASP B CA 1
ATOM 1941 C C . ASP B 1 116 ? 14.938 5.527 7.023 1 98.31 116 ASP B C 1
ATOM 1943 O O . ASP B 1 116 ? 16.172 5.449 7.016 1 98.31 116 ASP B O 1
ATOM 1947 N N . ARG B 1 117 ? 14.164 4.922 6.164 1 98.25 117 ARG B N 1
ATOM 1948 C CA . ARG B 1 117 ? 14.711 4.09 5.102 1 98.25 117 ARG B CA 1
ATOM 1949 C C . ARG B 1 117 ? 13.992 4.34 3.779 1 98.25 117 ARG B C 1
ATOM 1951 O O . ARG B 1 117 ? 12.797 4.645 3.766 1 98.25 117 ARG B O 1
ATOM 1958 N N . ILE B 1 118 ? 14.719 4.207 2.68 1 98.62 118 ILE B N 1
ATOM 1959 C CA . ILE B 1 118 ? 14.18 4.348 1.332 1 98.62 118 ILE B CA 1
ATOM 1960 C C . ILE B 1 118 ? 14.602 3.152 0.48 1 98.62 118 ILE B C 1
ATOM 1962 O O . ILE B 1 118 ? 15.773 2.758 0.49 1 98.62 118 ILE B O 1
ATOM 1966 N N . TYR B 1 119 ? 13.688 2.604 -0.23 1 98.19 119 TYR B N 1
ATOM 1967 C CA . TYR B 1 119 ? 13.914 1.453 -1.097 1 98.19 119 TYR B CA 1
ATOM 1968 C C . TYR B 1 119 ? 13.555 1.777 -2.541 1 98.19 119 TYR B C 1
ATOM 1970 O O . TYR B 1 119 ? 12.664 2.594 -2.797 1 98.19 119 TYR B O 1
ATOM 1978 N N . LYS B 1 120 ? 14.258 1.111 -3.471 1 97.19 120 LYS B N 1
ATOM 1979 C CA . LYS B 1 120 ? 13.883 1.184 -4.879 1 97.19 120 LYS B CA 1
ATOM 1980 C C . LYS B 1 120 ? 12.68 0.296 -5.176 1 97.19 120 LYS B C 1
ATOM 1982 O O . LYS B 1 120 ? 12.586 -0.827 -4.676 1 97.19 120 LYS B O 1
ATOM 1987 N N . LEU B 1 121 ? 11.719 0.836 -6 1 97.38 121 LEU B N 1
ATOM 1988 C CA . LEU B 1 121 ? 10.609 0.032 -6.5 1 97.38 121 LEU B CA 1
ATOM 1989 C C . LEU B 1 121 ? 10.672 -0.092 -8.016 1 97.38 121 LEU B C 1
ATOM 1991 O O . LEU B 1 121 ? 9.672 -0.429 -8.656 1 97.38 121 LEU B O 1
ATOM 1995 N N . ASP B 1 122 ? 11.812 0.269 -8.633 1 94.81 122 ASP B N 1
ATOM 1996 C CA . ASP B 1 122 ? 11.984 0.136 -10.078 1 94.81 122 ASP B CA 1
ATOM 1997 C C . ASP B 1 122 ? 11.711 -1.296 -10.531 1 94.81 122 ASP B C 1
ATOM 1999 O O . ASP B 1 122 ? 12.117 -2.252 -9.867 1 94.81 122 ASP B O 1
ATOM 2003 N N . ALA B 1 123 ? 11.023 -1.338 -11.633 1 90.81 123 ALA B N 1
ATOM 2004 C CA . ALA B 1 123 ? 10.922 -2.668 -12.219 1 90.81 123 ALA B CA 1
ATOM 2005 C C . ALA B 1 123 ? 12.305 -3.24 -12.531 1 90.81 123 ALA B C 1
ATOM 2007 O O . ALA B 1 123 ? 13.203 -2.512 -12.945 1 90.81 123 ALA B O 1
ATOM 2008 N N . GLY B 1 124 ? 12.406 -4.555 -12.312 1 86.19 124 GLY B N 1
ATOM 2009 C CA . GLY B 1 124 ? 13.688 -5.188 -12.586 1 86.19 124 GLY B CA 1
ATOM 2010 C C . GLY B 1 124 ? 14.336 -5.785 -11.352 1 86.19 124 GLY B C 1
ATOM 2011 O O . GLY B 1 124 ? 13.719 -5.844 -10.289 1 86.19 124 GLY B O 1
ATOM 2012 N N . PRO B 1 125 ? 15.516 -6.18 -11.453 1 83.81 125 PRO B N 1
ATOM 2013 C CA . PRO B 1 125 ? 16.172 -6.957 -10.398 1 83.81 125 PRO B CA 1
ATOM 2014 C C . PRO B 1 125 ? 16.484 -6.117 -9.164 1 83.81 125 PRO B C 1
ATOM 2016 O O . PRO B 1 125 ? 16.719 -6.668 -8.086 1 83.81 125 PRO B O 1
ATOM 2019 N N . SER B 1 126 ? 16.547 -4.828 -9.344 1 87.69 126 SER B N 1
ATOM 2020 C CA . SER B 1 126 ? 16.922 -3.982 -8.211 1 87.69 126 SER B CA 1
ATOM 2021 C C . SER B 1 126 ? 15.688 -3.6 -7.395 1 87.69 126 SER B C 1
ATOM 2023 O O . SER B 1 126 ? 15.805 -2.92 -6.371 1 87.69 126 SER B O 1
ATOM 2025 N N . ALA B 1 127 ? 14.578 -4.094 -7.797 1 88.94 127 ALA B N 1
ATOM 2026 C CA . ALA B 1 127 ? 13.352 -3.795 -7.059 1 88.94 127 ALA B CA 1
ATOM 2027 C C . ALA B 1 127 ? 13.438 -4.305 -5.625 1 88.94 127 ALA B C 1
ATOM 2029 O O . ALA B 1 127 ? 13.75 -5.477 -5.395 1 88.94 127 ALA B O 1
ATOM 2030 N N . GLY B 1 128 ? 13.203 -3.34 -4.652 1 92.5 128 GLY B N 1
ATOM 2031 C CA . GLY B 1 128 ? 13.219 -3.695 -3.244 1 92.5 128 GLY B CA 1
ATOM 2032 C C . GLY B 1 128 ? 14.578 -3.502 -2.594 1 92.5 128 GLY B C 1
ATOM 2033 O O . GLY B 1 128 ? 14.75 -3.799 -1.409 1 92.5 128 GLY B O 1
ATOM 2034 N N . ASP B 1 129 ? 15.539 -2.992 -3.373 1 93.56 129 ASP B N 1
ATOM 2035 C CA . ASP B 1 129 ? 16.844 -2.732 -2.787 1 93.56 129 ASP B CA 1
ATOM 2036 C C . ASP B 1 129 ? 16.828 -1.461 -1.942 1 93.56 129 ASP B C 1
ATOM 2038 O O . ASP B 1 129 ? 16.234 -0.457 -2.336 1 93.56 129 ASP B O 1
ATOM 2042 N N . LEU B 1 130 ? 17.516 -1.514 -0.814 1 94.69 130 LEU B N 1
ATOM 2043 C CA . LEU B 1 130 ? 17.688 -0.351 0.05 1 94.69 130 LEU B CA 1
ATOM 2044 C C . LEU B 1 130 ? 18.562 0.698 -0.621 1 94.69 130 LEU B C 1
ATOM 2046 O O . LEU B 1 130 ? 19.594 0.364 -1.22 1 94.69 130 LEU B O 1
ATOM 2050 N N . ILE B 1 131 ? 18.078 1.909 -0.595 1 91.38 131 ILE B N 1
ATOM 2051 C CA . ILE B 1 131 ? 18.875 3.033 -1.057 1 91.38 131 ILE B CA 1
ATOM 2052 C C . ILE B 1 131 ? 19.672 3.617 0.113 1 91.38 131 ILE B C 1
ATOM 2054 O O . ILE B 1 131 ? 19.078 4.121 1.074 1 91.38 131 ILE B O 1
ATOM 2058 N N . GLU B 1 132 ? 20.953 3.484 0.06 1 78 132 GLU B N 1
ATOM 2059 C CA . GLU B 1 132 ? 21.828 3.971 1.117 1 78 132 GLU B CA 1
ATOM 2060 C C . GLU B 1 132 ? 22.047 5.477 1 1 78 132 GLU B C 1
ATOM 2062 O O . GLU B 1 132 ? 22.328 5.984 -0.088 1 78 132 GLU B O 1
ATOM 2067 N N . GLY B 1 133 ? 21.469 6.297 2.039 1 63.28 133 GLY B N 1
ATOM 2068 C CA . GLY B 1 133 ? 21.75 7.723 2.018 1 63.28 133 GLY B CA 1
ATOM 2069 C C . GLY B 1 133 ? 22.375 8.227 3.311 1 63.28 133 GLY B C 1
ATOM 2070 O O . GLY B 1 133 ? 22.312 7.543 4.336 1 63.28 133 GLY B O 1
#

InterPro domains:
  IPR011576 Pyridoxamine 5'-phosphate oxidase, N-terminal [PF01243] (13-119)
  IPR012349 FMN-binding split barrel [G3DSA:2.30.110.10] (3-133)

Solvent-accessible surface area (backbone atoms only — not comparable to full-atom values): 13498 Å² total; per-residue (Å²): 113,27,65,59,48,70,69,54,49,52,43,42,68,74,34,73,30,34,42,12,23,17,36,97,83,33,48,27,34,44,42,78,36,86,58,44,36,76,70,54,57,45,29,36,32,30,58,40,60,79,72,50,68,66,49,54,17,40,71,71,64,26,35,36,12,36,25,31,54,44,71,93,78,41,35,34,36,26,40,29,31,39,55,48,81,32,77,84,47,69,68,20,52,51,45,40,50,53,21,56,77,68,74,44,70,67,49,75,30,26,39,33,33,44,30,51,43,39,28,33,48,27,68,64,89,61,39,69,37,74,54,90,102,114,27,66,60,48,70,70,55,50,53,43,43,68,72,34,74,30,34,43,12,23,18,36,100,83,33,49,26,35,45,41,79,36,85,59,45,34,75,69,55,56,42,29,36,30,30,58,40,60,78,71,49,69,65,50,55,18,39,74,71,63,27,36,36,12,35,25,33,53,45,72,93,76,40,35,32,37,27,39,30,32,38,55,47,80,31,77,84,46,70,68,20,52,52,44,40,49,53,22,57,77,66,74,44,71,69,49,75,29,26,40,34,33,45,29,51,42,39,27,32,49,27,69,66,90,61,38,67,38,74,53,89,103

Secondary structure (DSSP, 8-state):
-----HHHHHHHHHS-EEEEEE-TT--EEEEEETT-EEEETTEEEEEE-S-SHHHHHHHHH-EEEEEEEETTTTEEEEEEEEEEEESSSHHHHHHHHHHHHTTPPPPSEEEEEEEEEEEE--SSTTTT-EE--/-----HHHHHHHHHS-EEEEEE-TT--EEEEE-TT-EEEETTEEEEEE-S-SHHHHHHHHH-EEEEEEEETTTTEEEEEEEEEEEESSSHHHHHHHHHHHHTTPPPPSEEEEEEEEEEEE--SSTTTT-EE--

Organism: Lacticaseibacillus rhamnosus (strain LMS2-1) (NCBI:txid525361)

Foldseek 3Di:
DDFADPVQQVQQVVFWKKKWFAAPVRHIDIDTFPQWHDPHGFKIKGFAAPCPDRVRRCVPPQKMKMKGDDVVQQWIKIFIFGKDWDDPDPQLVVNQVVCVVVVHGGGPTMIMGGTDWMAICHPDDRHGPTDDD/DDFADPVQQVQQVVFWKKKWFAAPVRHIDIDTFPQWHDPHGFKIKGFAAPCPDRVRRCVPPQKMKMKGDDVVQQWIKIFIFGKDWDDPDPQLVVNQVVCVVVVHGGGPTMIMGGTDWMAICHPDDRHGPTDDD

Radius of gyration: 17.71 Å; Cα contacts (8 Å, |Δi|>4): 674; chains: 2; bounding box: 43×54×40 Å